Protein AF-A0A414ASY4-F1 (afdb_monomer)

Sequence (252 aa):
MNERIGEVSLNHFGTEMKIVKYVDSGNIDVQFLDDNCYIYHNATYSNFKSGCIKNPYDKSVFGVGYIGVGKYQTRINGVNTMYYNTWCDMLRRCYHEGVKEKFSAYFGICTVCNRWLNLQDFGEWFQANRYDCNERLHIDKDILYPGNKVYSPDTCLLVPQRINMLFLNKPNKRGLPNGIEVIKSGKYSVVYSGEKLGIYNTLNDAYCVYAEAKKNAIIRIANKYCKIIPNKLYRALLEYEVRINIDKNYVA

Organism: NCBI:txid208479

pLDDT: mean 96.0, std 4.51, range [56.0, 98.81]

Secondary struct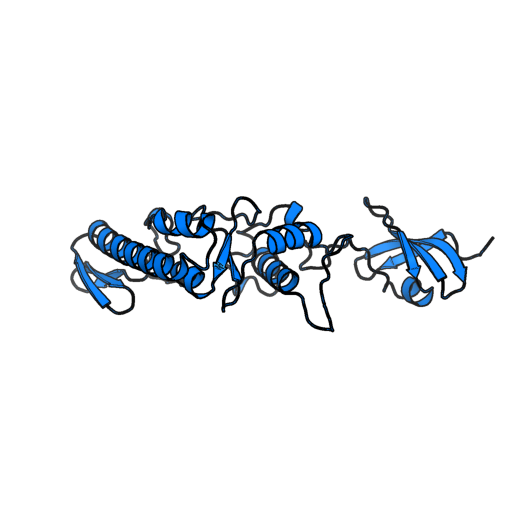ure (DSSP, 8-state):
--TTTT-EEE-TTS-EEEEEEEEETTEEEEEE-STT--EEEEE-HHHHHTT-PPPTTS-TBTTTBB--SSS--SEETTEE-HHHHHHHHHHHHHH-GGGTTTTTTTTTT-EE-GGGGBHHHHHHHHHHH----SS-EEEESSSSSTT--EE-TTT-EEEEHHHHHHT-----SSSS-TTEEE-TTS-EEEEETTEEEEEESSHHHHHHHHHHHHHHHHHHHHHHHTTTS-HHHHHHHHS----GGG-TT---

Mean predicted aligned error: 4.12 Å

Solvent-accessible surface area (backbone atoms only — not comparable to full-atom values): 14475 Å² total; per-residue (Å²): 129,70,89,59,53,66,46,72,44,50,25,83,86,68,51,45,33,29,29,75,39,69,82,51,65,68,34,25,28,36,30,33,77,54,99,79,54,50,72,47,71,66,36,38,49,66,39,48,74,71,12,66,60,79,61,46,74,46,42,79,46,66,75,61,25,19,49,46,90,69,89,60,56,60,55,57,96,89,38,71,28,70,54,43,53,53,51,50,57,53,49,43,38,25,55,27,72,96,44,33,81,85,28,55,92,25,33,84,65,27,48,67,40,76,66,60,31,26,43,36,58,38,36,50,52,46,65,74,61,60,73,81,63,103,55,62,72,38,86,42,28,37,74,80,38,76,79,52,45,50,42,41,86,88,36,40,47,72,34,45,50,76,64,53,57,75,70,62,78,79,89,64,92,80,40,44,50,93,44,51,44,78,45,98,86,70,31,24,37,28,40,58,99,90,42,78,77,49,74,26,81,43,69,66,62,31,43,54,56,51,31,51,55,51,43,53,51,43,38,57,49,38,65,74,36,56,92,57,53,55,67,72,60,42,50,41,45,66,68,50,77,72,55,70,93,68,37,90,29,46,58,134

Foldseek 3Di:
DPPQAQDWDAAPLRWIKGFNDPPDQQWTWIFTPDPVRDIDGRHGVVCRVHNVDDDQPRLPQLRQAGADDDDDDQDDPNHGDLLNVQLSVLCCLARHPVCCVVNVVHHVQAEEDNLSSYSVSSVVLCVVQDFDDPARWHKDQDLQPNPDRYHDSVRIHTDGPVLVVLVDFDADDQLFGPQWDQDPVRWIWGDDPRDTQDTGRDSVVNQVSNQVVSLVVLLVVLVVCVVGHDPVSSVSSNPDGDDGVSRPSHDD

Nearest PDB structures (foldseek):
  1t0h-assembly1_A  TM=5.781E-01  e=3.699E+00  Rattus norvegicus
  5hlm-assembly1_B  TM=4.354E-01  e=2.747E+00  Gallus gallus
  6csw-assembly3_C  TM=5.773E-01  e=6.707E+00  Homo sapiens
  1vyu-assembly1_A  TM=3.095E-01  e=3.094E+00  Rattus norvegicus
  7p1f-assembly1_B  TM=4.448E-01  e=8.019E+00  Aspergillus terreus NIH2624

Radius of gyration: 24.85 Å; Cα contacts (8 Å, |Δi|>4): 406; chains: 1; bounding box: 54×35×79 Å

Structure (mmCIF, N/CA/C/O backbone):
data_AF-A0A414ASY4-F1
#
_entry.id   AF-A0A414ASY4-F1
#
loop_
_atom_site.group_PDB
_atom_site.id
_atom_site.type_symbol
_atom_site.label_atom_id
_atom_site.label_alt_id
_atom_site.label_comp_id
_atom_site.label_asym_id
_atom_site.label_entity_id
_atom_site.label_seq_id
_atom_site.pdbx_PDB_ins_code
_atom_site.Cartn_x
_atom_site.Cartn_y
_atom_site.Cartn_z
_atom_site.occupancy
_atom_site.B_iso_or_equiv
_atom_site.auth_seq_id
_atom_site.auth_comp_id
_atom_site.auth_asym_id
_atom_site.auth_atom_id
_atom_site.pdbx_PDB_model_num
ATOM 1 N N . MET A 1 1 ? 30.142 -10.921 -39.915 1.00 56.00 1 MET A N 1
ATOM 2 C CA . MET A 1 1 ? 29.224 -11.053 -38.761 1.00 56.00 1 MET A CA 1
ATOM 3 C C . MET A 1 1 ? 29.937 -10.491 -37.551 1.00 56.00 1 MET A C 1
ATOM 5 O O . MET A 1 1 ? 31.113 -10.784 -37.400 1.00 56.00 1 MET A O 1
ATOM 9 N N . ASN A 1 2 ? 29.279 -9.653 -36.751 1.00 69.94 2 ASN A N 1
ATOM 10 C CA . ASN A 1 2 ? 29.876 -9.160 -35.511 1.00 69.94 2 ASN A CA 1
ATOM 11 C C . ASN A 1 2 ? 29.947 -10.335 -34.525 1.00 69.94 2 ASN A C 1
ATOM 13 O O . ASN A 1 2 ? 28.904 -10.907 -34.215 1.00 69.94 2 ASN A O 1
ATOM 17 N N . GLU A 1 3 ? 31.145 -10.711 -34.070 1.00 80.62 3 GLU A N 1
ATOM 18 C CA . GLU A 1 3 ? 31.401 -11.960 -33.320 1.00 80.62 3 GLU A CA 1
ATOM 19 C C . GLU A 1 3 ? 30.595 -12.097 -32.018 1.00 80.62 3 GLU A C 1
ATOM 21 O O . GLU A 1 3 ? 30.468 -13.188 -31.476 1.00 80.62 3 GLU A O 1
ATOM 26 N N . ARG A 1 4 ? 30.035 -10.994 -31.515 1.00 90.88 4 ARG A N 1
ATOM 27 C CA . ARG A 1 4 ? 29.340 -10.927 -30.223 1.00 90.88 4 ARG A CA 1
ATOM 28 C C . ARG A 1 4 ? 27.820 -11.044 -30.317 1.00 90.88 4 ARG A C 1
ATOM 30 O O . ARG A 1 4 ? 27.154 -11.141 -29.290 1.00 90.88 4 ARG A O 1
ATOM 37 N N . ILE A 1 5 ? 27.242 -11.011 -31.520 1.00 96.56 5 ILE A N 1
ATOM 38 C CA . ILE A 1 5 ? 25.797 -11.232 -31.678 1.00 96.56 5 ILE A CA 1
ATOM 39 C C . ILE A 1 5 ? 25.482 -12.674 -31.273 1.00 96.56 5 ILE A C 1
ATOM 41 O O . ILE A 1 5 ? 26.108 -13.612 -31.756 1.00 96.56 5 ILE A O 1
ATOM 45 N N . GLY A 1 6 ? 24.491 -12.846 -30.402 1.00 97.12 6 GLY A N 1
ATOM 46 C CA . GLY A 1 6 ? 24.099 -14.141 -29.859 1.00 97.12 6 GLY A CA 1
ATOM 47 C C . GLY A 1 6 ? 24.786 -14.527 -28.551 1.00 97.12 6 GLY A C 1
ATOM 48 O O . GLY A 1 6 ? 24.377 -15.527 -27.969 1.00 97.12 6 GLY A O 1
ATOM 49 N N . GLU A 1 7 ? 25.755 -13.745 -28.061 1.00 97.88 7 GLU A N 1
ATOM 50 C CA . GLU A 1 7 ? 26.331 -13.952 -26.728 1.00 97.88 7 GLU A CA 1
ATOM 51 C C . GLU A 1 7 ? 25.238 -13.851 -25.656 1.00 97.88 7 GLU A C 1
ATOM 53 O O . GLU A 1 7 ? 24.386 -12.957 -25.715 1.00 97.88 7 GLU A O 1
ATOM 58 N N . VAL A 1 8 ? 25.279 -14.768 -24.684 1.00 98.00 8 VAL A N 1
ATOM 59 C CA . VAL A 1 8 ? 24.331 -14.861 -23.567 1.00 98.00 8 VAL A CA 1
ATOM 60 C C . VAL A 1 8 ? 25.056 -14.616 -22.244 1.00 98.00 8 VAL A C 1
ATOM 62 O O . VAL A 1 8 ? 26.206 -15.017 -22.066 1.00 98.00 8 VAL A O 1
ATOM 65 N N . SER A 1 9 ? 24.384 -13.942 -21.316 1.00 97.56 9 SER A N 1
ATOM 66 C CA . SER A 1 9 ? 24.832 -13.726 -19.939 1.00 97.56 9 SER A CA 1
ATOM 67 C C . SER A 1 9 ? 23.620 -13.639 -19.006 1.00 97.56 9 SER A C 1
ATOM 69 O O . SER A 1 9 ? 22.489 -13.527 -19.471 1.00 97.56 9 SER A O 1
ATOM 71 N N . LEU A 1 10 ? 23.846 -13.661 -17.694 1.00 98.25 10 LEU A N 1
ATOM 72 C CA . LEU A 1 10 ? 22.816 -13.428 -16.678 1.00 98.25 10 LEU A CA 1
ATOM 73 C C . LEU A 1 10 ? 22.920 -11.998 -16.146 1.00 98.25 10 LEU A C 1
ATOM 75 O O . LEU A 1 10 ? 24.021 -11.469 -15.972 1.00 98.25 10 LEU A O 1
ATOM 79 N N . ASN A 1 11 ? 21.781 -11.374 -15.854 1.00 97.94 11 ASN A N 1
ATOM 80 C CA . ASN A 1 11 ? 21.767 -10.137 -15.081 1.00 97.94 11 ASN A CA 1
ATOM 81 C C . ASN A 1 11 ? 21.838 -10.403 -13.564 1.00 97.94 11 ASN A C 1
ATOM 83 O O . ASN A 1 11 ? 21.804 -11.545 -13.107 1.00 97.94 11 ASN A O 1
ATOM 87 N N . HIS A 1 12 ? 21.890 -9.342 -12.756 1.00 96.81 12 HIS A N 1
ATOM 88 C CA . HIS A 1 12 ? 21.926 -9.453 -11.289 1.00 96.81 12 HIS A CA 1
ATOM 89 C C . HIS A 1 12 ? 20.687 -10.106 -10.646 1.00 96.81 12 HIS A C 1
ATOM 91 O O . HIS A 1 12 ? 20.737 -10.453 -9.467 1.00 96.81 12 HIS A O 1
ATOM 97 N N . PHE A 1 13 ? 19.583 -10.250 -11.380 1.00 95.50 13 PHE A N 1
ATOM 98 C CA . PHE A 1 13 ? 18.362 -10.919 -10.924 1.00 95.50 13 PHE A CA 1
ATOM 99 C C . PHE A 1 13 ? 18.244 -12.359 -11.444 1.00 95.50 13 PHE A C 1
ATOM 101 O O . PHE A 1 13 ? 17.271 -13.035 -11.125 1.00 95.50 13 PHE A O 1
ATOM 108 N N . GLY A 1 14 ? 19.242 -12.845 -12.193 1.00 96.44 14 GLY A N 1
ATOM 109 C CA . GLY A 1 14 ? 19.263 -14.198 -12.746 1.00 96.44 14 GLY A CA 1
ATOM 110 C C . GLY A 1 14 ? 18.489 -14.360 -14.055 1.00 96.44 14 GLY A C 1
ATOM 111 O O . GLY A 1 14 ? 18.285 -15.490 -14.485 1.00 96.44 14 GLY A O 1
ATOM 112 N N . THR A 1 15 ? 18.074 -13.268 -14.698 1.00 97.56 15 THR A N 1
ATOM 113 C CA . THR A 1 15 ? 17.395 -13.310 -15.999 1.00 97.56 15 THR A CA 1
ATOM 114 C C . THR A 1 15 ? 18.431 -13.380 -17.121 1.00 97.56 15 THR A C 1
ATOM 116 O O . THR A 1 15 ? 19.357 -12.562 -17.173 1.00 97.56 15 THR A O 1
ATOM 119 N N . GLU A 1 16 ? 18.282 -14.354 -18.021 1.00 98.31 16 GLU A N 1
ATOM 120 C CA . GLU A 1 16 ? 19.140 -14.499 -19.198 1.00 98.31 16 GLU A CA 1
ATOM 121 C C . GLU A 1 16 ? 18.955 -13.330 -20.167 1.00 98.31 16 GLU A C 1
ATOM 123 O O . GLU A 1 16 ? 17.840 -12.888 -20.447 1.00 98.31 16 GLU A O 1
ATOM 128 N N . MET A 1 17 ? 20.070 -12.832 -20.692 1.00 98.38 17 MET A N 1
ATOM 129 C CA . MET A 1 17 ? 20.132 -11.734 -21.647 1.00 98.38 17 MET A CA 1
ATOM 130 C C . MET A 1 17 ? 20.980 -12.144 -22.847 1.00 98.38 17 MET A C 1
ATOM 132 O O . MET A 1 17 ? 22.070 -12.685 -22.674 1.00 98.38 17 MET A O 1
ATOM 136 N N . LYS A 1 18 ? 20.519 -11.827 -24.057 1.00 98.50 18 LYS A N 1
ATOM 137 C CA . LYS A 1 18 ? 21.174 -12.146 -25.329 1.00 98.50 18 LYS A CA 1
ATOM 138 C C . LYS A 1 18 ? 21.444 -10.888 -26.142 1.00 98.50 18 LYS A C 1
ATOM 140 O O . LYS A 1 18 ? 20.540 -10.081 -26.350 1.00 98.50 18 LYS A O 1
ATOM 145 N N . ILE A 1 19 ? 22.657 -10.738 -26.670 1.00 98.50 19 ILE A N 1
ATOM 146 C CA . ILE A 1 19 ? 22.968 -9.650 -27.609 1.00 98.50 19 ILE A CA 1
ATOM 147 C C . ILE A 1 19 ? 22.264 -9.926 -28.944 1.00 98.50 19 ILE A C 1
ATOM 149 O O . ILE A 1 19 ? 22.579 -10.902 -29.626 1.00 98.50 19 ILE A O 1
ATOM 153 N N . VAL A 1 20 ? 21.334 -9.054 -29.340 1.00 98.19 20 VAL A N 1
ATOM 154 C CA . VAL A 1 20 ? 20.579 -9.165 -30.607 1.00 98.19 20 VAL A CA 1
ATOM 155 C C . VAL A 1 20 ? 21.036 -8.159 -31.662 1.00 98.19 20 VAL A C 1
ATOM 157 O O . VAL A 1 20 ? 20.830 -8.376 -32.854 1.00 98.19 20 VAL A O 1
ATOM 160 N N . LYS A 1 21 ? 21.726 -7.093 -31.243 1.00 97.81 21 LYS A N 1
ATOM 161 C CA . LYS A 1 21 ? 22.367 -6.111 -32.125 1.00 97.81 21 LYS A CA 1
ATOM 162 C C . LYS A 1 21 ? 23.689 -5.666 -31.516 1.00 97.81 21 LYS A C 1
ATOM 164 O O . LYS A 1 21 ? 23.751 -5.381 -30.324 1.00 97.81 21 LYS A O 1
ATOM 169 N N . TYR A 1 22 ? 24.721 -5.555 -32.346 1.00 97.00 22 TYR A N 1
ATOM 170 C CA . TYR A 1 22 ? 26.021 -5.029 -31.940 1.00 97.00 22 TYR A CA 1
ATOM 171 C C . TYR A 1 22 ? 26.521 -4.037 -32.989 1.00 97.00 22 TYR A C 1
ATOM 173 O O . TYR A 1 22 ? 26.855 -4.443 -34.106 1.00 97.00 22 TYR A O 1
ATOM 181 N N . VAL A 1 23 ? 26.557 -2.752 -32.630 1.00 95.81 23 VAL A N 1
ATOM 182 C CA . VAL A 1 23 ? 27.191 -1.704 -33.445 1.00 95.81 23 VAL A CA 1
ATOM 183 C C . VAL A 1 23 ? 28.648 -1.569 -33.013 1.00 95.81 23 VAL A C 1
ATOM 185 O O . VAL A 1 23 ? 29.554 -1.836 -33.797 1.00 95.81 23 VAL A O 1
ATOM 188 N N . ASP A 1 24 ? 28.859 -1.262 -31.735 1.00 95.19 24 ASP A N 1
ATOM 189 C CA . ASP A 1 24 ? 30.161 -1.174 -31.077 1.00 95.19 24 ASP A CA 1
ATOM 190 C C . ASP A 1 24 ? 30.016 -1.510 -29.577 1.00 95.19 24 ASP A C 1
ATOM 192 O O . ASP A 1 24 ? 28.934 -1.855 -29.098 1.00 95.19 24 ASP A O 1
ATOM 196 N N . SER A 1 25 ? 31.099 -1.424 -28.799 1.00 95.69 25 SER A N 1
ATOM 197 C CA . SER A 1 25 ? 31.069 -1.753 -27.366 1.00 95.69 25 SER A CA 1
ATOM 198 C C . SER A 1 25 ? 30.235 -0.800 -26.500 1.00 95.69 25 SER A C 1
ATOM 200 O O . SER A 1 25 ? 29.938 -1.140 -25.354 1.00 95.69 25 SER A O 1
ATOM 202 N N . GLY A 1 26 ? 29.905 0.392 -26.994 1.00 97.19 26 GLY A N 1
ATOM 203 C CA . GLY A 1 26 ? 29.051 1.376 -26.332 1.00 97.19 26 GLY A CA 1
ATOM 204 C C . GLY A 1 26 ? 27.594 1.345 -26.801 1.00 97.19 26 GLY A C 1
ATOM 205 O O . GLY A 1 26 ? 26.762 1.999 -26.177 1.00 97.19 26 GLY A O 1
ATOM 206 N N . ASN A 1 27 ? 27.288 0.599 -27.867 1.00 97.38 27 ASN A N 1
ATOM 207 C CA . ASN A 1 27 ? 25.965 0.537 -28.474 1.00 97.38 27 ASN A CA 1
ATOM 208 C C . ASN A 1 27 ? 25.605 -0.896 -28.900 1.00 97.38 27 ASN A C 1
ATOM 210 O O . ASN A 1 27 ? 25.883 -1.341 -30.023 1.00 97.38 27 ASN A O 1
ATOM 214 N N . ILE A 1 28 ? 24.959 -1.607 -27.976 1.00 97.94 28 ILE A N 1
ATOM 215 C CA . ILE A 1 28 ? 24.363 -2.926 -28.201 1.00 97.94 28 ILE A CA 1
ATOM 216 C C . ILE A 1 28 ? 22.882 -2.924 -27.809 1.00 97.94 28 ILE A C 1
ATOM 218 O O . ILE A 1 28 ? 22.488 -2.222 -26.875 1.00 97.94 28 ILE A O 1
ATOM 222 N N . ASP A 1 29 ? 22.087 -3.768 -28.469 1.00 98.44 29 ASP A N 1
ATOM 223 C CA . ASP A 1 29 ? 20.736 -4.097 -28.005 1.00 98.44 29 ASP A CA 1
ATOM 224 C C . ASP A 1 29 ? 20.732 -5.511 -27.421 1.00 98.44 29 ASP A C 1
ATOM 226 O O . ASP A 1 29 ? 21.298 -6.448 -28.001 1.00 98.44 29 ASP A O 1
ATOM 230 N N . VAL A 1 30 ? 20.090 -5.657 -26.265 1.00 98.50 30 VAL A N 1
ATOM 231 C CA . VAL A 1 30 ? 20.074 -6.886 -25.467 1.00 98.50 30 VAL A CA 1
ATOM 232 C C . VAL A 1 30 ? 18.633 -7.309 -25.226 1.00 98.50 30 VAL A C 1
ATOM 234 O O . VAL A 1 30 ? 17.852 -6.543 -24.671 1.00 98.50 30 VAL A O 1
ATOM 237 N N . GLN A 1 31 ? 18.286 -8.527 -25.626 1.00 98.56 31 GLN A N 1
ATOM 238 C CA . GLN A 1 31 ? 16.983 -9.131 -25.369 1.00 98.56 31 GLN A CA 1
ATOM 239 C C . GLN A 1 31 ? 17.040 -9.979 -24.099 1.00 98.56 31 GLN A C 1
ATOM 241 O O . GLN A 1 31 ? 17.919 -10.829 -23.976 1.00 98.56 31 GLN A O 1
ATOM 246 N N . PHE A 1 32 ? 16.099 -9.787 -23.180 1.00 98.44 32 PHE A N 1
ATOM 247 C CA . PHE A 1 32 ? 15.885 -10.708 -22.067 1.00 98.44 32 PHE A CA 1
ATOM 248 C C . PHE A 1 32 ? 15.105 -11.931 -22.541 1.00 98.44 32 PHE A C 1
ATOM 250 O O . PHE A 1 32 ? 14.150 -11.797 -23.301 1.00 98.44 32 PHE A O 1
ATOM 257 N N . LEU A 1 33 ? 15.525 -13.120 -22.115 1.00 97.75 33 LEU A N 1
ATOM 258 C CA . LEU A 1 33 ? 14.955 -14.402 -22.539 1.00 97.75 33 LEU A CA 1
ATOM 259 C C . LEU A 1 33 ? 13.899 -14.913 -21.544 1.00 97.75 33 LEU A C 1
ATOM 261 O O . LEU A 1 33 ? 13.854 -16.095 -21.222 1.00 97.75 33 LEU A O 1
ATOM 265 N N . ASP A 1 34 ? 13.074 -14.001 -21.030 1.00 96.50 34 ASP A N 1
ATOM 266 C CA . ASP A 1 34 ? 11.889 -14.309 -20.231 1.00 96.50 34 ASP A CA 1
ATOM 267 C C . ASP A 1 34 ? 10.613 -14.227 -21.089 1.00 96.50 34 ASP A C 1
ATOM 269 O O . ASP A 1 34 ? 10.653 -13.871 -22.271 1.00 96.50 34 ASP A O 1
ATOM 273 N N . ASP A 1 35 ? 9.457 -14.503 -20.484 1.00 96.50 35 ASP A N 1
ATOM 274 C CA . ASP A 1 35 ? 8.155 -14.441 -21.165 1.00 96.50 35 ASP A CA 1
ATOM 275 C C . ASP A 1 35 ? 7.837 -13.051 -21.753 1.00 96.50 35 ASP A C 1
ATOM 277 O O . ASP A 1 35 ? 7.010 -12.931 -22.657 1.00 96.50 35 ASP A O 1
ATOM 281 N N . ASN A 1 36 ? 8.485 -11.989 -21.257 1.00 96.38 36 ASN A N 1
ATOM 282 C CA . ASN A 1 36 ? 8.270 -10.623 -21.732 1.00 96.38 36 ASN A CA 1
ATOM 283 C C . ASN A 1 36 ? 9.135 -10.281 -22.949 1.00 96.38 36 ASN A C 1
ATOM 285 O O . ASN A 1 36 ? 8.816 -9.331 -23.665 1.00 96.38 36 ASN A O 1
ATOM 289 N N . CYS A 1 37 ? 10.227 -11.020 -23.182 1.00 97.31 37 CYS A N 1
ATOM 290 C CA . CYS A 1 37 ? 11.122 -10.843 -24.326 1.00 97.31 37 CYS A CA 1
ATOM 291 C C . CYS A 1 37 ? 11.621 -9.392 -24.502 1.00 97.31 37 CYS A C 1
ATOM 293 O O . CYS A 1 37 ? 11.845 -8.937 -25.629 1.00 97.31 37 CYS A O 1
ATOM 295 N N . TYR A 1 38 ? 11.765 -8.644 -23.400 1.00 98.12 38 TYR A N 1
ATOM 296 C CA . TYR A 1 38 ? 12.058 -7.209 -23.431 1.00 98.12 38 TYR A CA 1
ATOM 297 C C . TYR A 1 38 ? 13.418 -6.925 -24.078 1.00 98.12 38 TYR A C 1
ATOM 299 O O . TYR A 1 38 ? 14.410 -7.576 -23.754 1.00 98.12 38 TYR A O 1
ATOM 307 N N . ILE A 1 39 ? 13.485 -5.913 -24.949 1.00 98.38 39 ILE A N 1
ATOM 308 C CA . ILE A 1 39 ? 14.734 -5.469 -25.577 1.00 98.38 39 ILE A CA 1
ATOM 309 C C . ILE A 1 39 ? 15.196 -4.166 -24.926 1.00 98.38 39 ILE A C 1
ATOM 311 O O . ILE A 1 39 ? 14.536 -3.131 -25.003 1.00 98.38 39 ILE A O 1
ATOM 315 N N . TYR A 1 40 ? 16.366 -4.216 -24.297 1.00 98.06 40 TYR A N 1
ATOM 316 C CA . TYR A 1 40 ? 17.075 -3.045 -23.812 1.00 98.06 40 TYR A CA 1
ATOM 317 C C . TYR A 1 40 ? 17.943 -2.478 -24.935 1.00 98.06 40 TYR A C 1
ATOM 319 O O . TYR A 1 40 ? 18.831 -3.165 -25.441 1.00 98.06 40 TYR A O 1
ATOM 327 N N . HIS A 1 41 ? 17.718 -1.215 -25.291 1.00 97.94 41 HIS A N 1
ATOM 328 C CA . HIS A 1 41 ? 18.438 -0.548 -26.374 1.00 97.94 41 HIS A CA 1
ATOM 329 C C . HIS A 1 41 ? 19.616 0.292 -25.883 1.00 97.94 41 HIS A C 1
ATOM 331 O O . HIS A 1 41 ? 19.558 0.884 -24.802 1.00 97.94 41 HIS A O 1
ATOM 337 N N . ASN A 1 42 ? 20.643 0.419 -26.726 1.00 97.38 42 ASN A N 1
ATOM 338 C CA . ASN A 1 42 ? 21.806 1.289 -26.503 1.00 97.38 42 ASN A CA 1
ATOM 339 C C . ASN A 1 42 ? 22.535 1.016 -25.168 1.00 97.38 42 ASN A C 1
ATOM 341 O O . ASN A 1 42 ? 22.915 1.941 -24.445 1.00 97.38 42 ASN A O 1
ATOM 345 N N . ALA A 1 43 ? 22.700 -0.255 -24.802 1.00 97.50 43 ALA A N 1
ATOM 346 C CA . ALA A 1 43 ? 23.524 -0.644 -23.662 1.00 97.50 43 ALA A CA 1
ATOM 347 C C . ALA A 1 43 ? 25.017 -0.650 -24.023 1.00 97.50 43 ALA A C 1
ATOM 349 O O . ALA A 1 43 ? 25.399 -0.688 -25.192 1.00 97.50 43 ALA A O 1
ATOM 350 N N . THR A 1 44 ? 25.868 -0.685 -22.997 1.00 98.00 44 THR A N 1
ATOM 351 C CA . THR A 1 44 ? 27.300 -0.948 -23.158 1.00 98.00 44 THR A CA 1
ATOM 352 C C . THR A 1 44 ? 27.596 -2.433 -22.964 1.00 98.00 44 THR A C 1
ATOM 354 O O . THR A 1 44 ? 27.001 -3.110 -22.121 1.00 98.00 44 THR A O 1
ATOM 357 N N . TYR A 1 45 ? 28.586 -2.940 -23.694 1.00 97.69 45 TYR A N 1
ATOM 358 C CA . TYR A 1 45 ? 29.066 -4.312 -23.556 1.00 97.69 45 TYR A CA 1
ATOM 359 C C . TYR A 1 45 ? 29.618 -4.599 -22.152 1.00 97.69 45 TYR A C 1
ATOM 361 O O . TYR A 1 45 ? 29.429 -5.693 -21.627 1.00 97.69 45 TYR A O 1
ATOM 369 N N . SER A 1 46 ? 30.253 -3.618 -21.502 1.00 97.88 46 SER A N 1
ATOM 370 C CA . SER A 1 46 ? 30.726 -3.769 -20.119 1.00 97.88 46 SER A CA 1
ATOM 371 C C . SER A 1 46 ? 29.580 -4.043 -19.140 1.00 97.88 46 SER A C 1
ATOM 373 O O . SER A 1 46 ? 29.695 -4.958 -18.328 1.00 97.88 46 SER A O 1
ATOM 375 N N . ASN A 1 47 ? 28.457 -3.323 -19.263 1.00 98.12 47 ASN A N 1
ATOM 376 C CA . ASN A 1 47 ? 27.271 -3.538 -18.429 1.00 98.12 47 ASN A CA 1
ATOM 377 C C . ASN A 1 47 ? 26.600 -4.888 -18.712 1.00 98.12 47 ASN A C 1
ATOM 379 O O . ASN A 1 47 ? 26.060 -5.500 -17.792 1.00 98.12 47 ASN A O 1
ATOM 383 N N . PHE A 1 48 ? 26.636 -5.359 -19.963 1.00 98.25 48 PHE A N 1
ATOM 384 C CA . PHE A 1 48 ? 26.184 -6.706 -20.317 1.00 98.25 48 PHE A CA 1
ATOM 385 C C . PHE A 1 48 ? 27.042 -7.778 -19.634 1.00 98.25 48 PHE A C 1
ATOM 387 O O . PHE A 1 48 ? 26.511 -8.670 -18.976 1.00 98.25 48 PHE A O 1
ATOM 394 N N . LYS A 1 49 ? 28.374 -7.663 -19.714 1.00 97.69 49 LYS A N 1
ATOM 395 C CA . LYS A 1 49 ? 29.285 -8.629 -19.081 1.00 97.69 49 LYS A CA 1
ATOM 396 C C . LYS A 1 49 ? 29.184 -8.640 -17.562 1.00 97.69 49 LYS A C 1
ATOM 398 O O . LYS A 1 49 ? 29.321 -9.704 -16.972 1.00 97.69 49 LYS A O 1
ATOM 403 N N . SER A 1 50 ? 28.946 -7.489 -16.938 1.00 97.56 50 SER A N 1
ATOM 404 C CA . SER A 1 50 ? 28.790 -7.405 -15.486 1.00 97.56 50 SER A CA 1
ATOM 405 C C . SER A 1 50 ? 27.390 -7.780 -14.991 1.00 97.56 50 SER A C 1
ATOM 407 O O . SER A 1 50 ? 27.197 -7.821 -13.787 1.00 97.56 50 SER A O 1
ATOM 409 N N . GLY A 1 51 ? 26.409 -8.005 -15.875 1.00 97.69 51 GLY A N 1
ATOM 410 C CA . GLY A 1 51 ? 25.023 -8.287 -15.480 1.00 97.69 51 GLY A CA 1
ATOM 411 C C . GLY A 1 51 ? 24.234 -7.064 -14.983 1.00 97.69 51 GLY A C 1
ATOM 412 O O . GLY A 1 51 ? 23.165 -7.210 -14.390 1.00 97.69 51 GLY A O 1
ATOM 413 N N . CYS A 1 52 ? 24.732 -5.847 -15.228 1.00 97.56 52 CYS A N 1
ATOM 414 C CA . CYS A 1 52 ? 24.141 -4.597 -14.736 1.00 97.56 52 CYS A CA 1
ATOM 415 C C . CYS A 1 52 ? 22.908 -4.129 -15.529 1.00 97.56 52 CYS A C 1
ATOM 417 O O . CYS A 1 52 ? 22.206 -3.218 -15.076 1.00 97.56 52 CYS A O 1
ATOM 419 N N . ILE A 1 53 ? 22.652 -4.696 -16.713 1.00 97.81 53 ILE A N 1
ATOM 420 C CA . ILE A 1 53 ? 21.490 -4.339 -17.539 1.00 97.81 53 ILE A CA 1
ATOM 421 C C . ILE A 1 53 ? 20.224 -4.867 -16.857 1.00 97.81 53 ILE A C 1
ATOM 423 O O . ILE A 1 53 ? 20.094 -6.056 -16.574 1.00 97.81 53 ILE A O 1
ATOM 427 N N . LYS A 1 54 ? 19.284 -3.965 -16.571 1.00 95.69 54 LYS A N 1
ATOM 428 C CA . LYS A 1 54 ? 18.069 -4.284 -15.813 1.00 95.69 54 LYS A CA 1
ATOM 429 C C . LYS A 1 54 ? 16.923 -4.641 -16.749 1.00 95.69 54 LYS A C 1
ATOM 431 O O . LYS A 1 54 ? 16.640 -3.876 -17.672 1.00 95.69 54 LYS A O 1
ATOM 436 N N . ASN A 1 55 ? 16.228 -5.734 -16.451 1.00 97.88 55 ASN A N 1
ATOM 437 C CA . ASN A 1 55 ? 14.936 -6.021 -17.056 1.00 97.88 55 ASN A CA 1
ATOM 438 C C . ASN A 1 55 ? 13.848 -5.294 -16.241 1.00 97.88 55 ASN A C 1
ATOM 440 O O . ASN A 1 55 ? 13.775 -5.484 -15.024 1.00 97.88 55 ASN A O 1
ATOM 444 N N . PRO A 1 56 ? 12.996 -4.452 -16.854 1.00 97.62 56 PRO A N 1
ATOM 445 C CA . PRO A 1 56 ? 11.896 -3.793 -16.147 1.00 97.62 56 PRO A CA 1
ATOM 446 C C . PRO A 1 56 ? 10.895 -4.770 -15.507 1.00 97.62 56 PRO A C 1
ATOM 448 O O . PRO A 1 56 ? 10.163 -4.364 -14.598 1.00 97.62 56 PRO A O 1
ATOM 451 N N . TYR A 1 57 ? 10.869 -6.030 -15.950 1.00 98.00 57 TYR A N 1
ATOM 452 C CA . TYR A 1 57 ? 9.978 -7.078 -15.448 1.00 98.00 57 TYR A CA 1
ATOM 453 C C . TYR A 1 57 ? 10.595 -7.962 -14.356 1.00 98.00 57 TYR A C 1
ATOM 455 O O . TYR A 1 57 ? 9.885 -8.776 -13.763 1.00 98.00 57 TYR A O 1
ATOM 463 N N . ASP A 1 58 ? 11.873 -7.766 -14.009 1.00 97.88 58 ASP A N 1
ATOM 464 C CA . ASP A 1 58 ? 12.458 -8.450 -12.856 1.00 97.88 58 ASP A CA 1
ATOM 465 C C . ASP A 1 58 ? 11.744 -8.024 -11.569 1.00 97.88 58 ASP A C 1
ATOM 467 O O . ASP A 1 58 ? 11.535 -6.828 -11.311 1.00 97.88 58 ASP A O 1
ATOM 471 N N . LYS A 1 59 ? 11.444 -9.009 -10.711 1.00 97.19 59 LYS A N 1
ATOM 472 C CA . LYS A 1 59 ? 10.825 -8.835 -9.384 1.00 97.19 59 LYS A CA 1
ATOM 473 C C . LYS A 1 59 ? 11.805 -8.239 -8.365 1.00 97.19 59 LYS A C 1
ATOM 475 O O . LYS A 1 59 ? 12.108 -8.810 -7.318 1.00 97.19 59 LYS A O 1
ATOM 480 N N . SER A 1 60 ? 12.311 -7.063 -8.700 1.00 96.38 60 SER A N 1
ATOM 481 C CA . SER A 1 60 ? 13.379 -6.343 -8.015 1.00 96.38 60 SER A CA 1
ATOM 482 C C . SER A 1 60 ? 12.971 -5.739 -6.670 1.00 96.38 60 SER A C 1
ATOM 484 O O . SER A 1 60 ? 13.836 -5.320 -5.901 1.00 96.38 60 SER A O 1
ATOM 486 N N . VAL A 1 61 ? 11.673 -5.699 -6.352 1.00 97.81 61 VAL A N 1
ATOM 487 C CA . VAL A 1 61 ? 11.148 -5.110 -5.115 1.00 97.81 61 VAL A CA 1
ATOM 488 C C . VAL A 1 61 ? 10.496 -6.188 -4.255 1.00 97.81 61 VAL A C 1
ATOM 490 O O . VAL A 1 61 ? 9.390 -6.657 -4.525 1.00 97.81 61 VAL A O 1
ATOM 493 N N . PHE A 1 62 ? 11.212 -6.583 -3.198 1.00 97.00 62 PHE A N 1
ATOM 494 C CA . PHE A 1 62 ? 10.801 -7.603 -2.222 1.00 97.00 62 PHE A CA 1
ATOM 495 C C . PHE A 1 62 ? 10.401 -8.952 -2.847 1.00 97.00 62 PHE A C 1
ATOM 497 O O . PHE A 1 62 ? 9.524 -9.633 -2.326 1.00 97.00 62 PHE A O 1
ATOM 504 N N . GLY A 1 63 ? 11.015 -9.320 -3.978 1.00 96.00 63 GLY A N 1
ATOM 505 C CA . GLY A 1 63 ? 10.805 -10.608 -4.649 1.00 96.00 63 GLY A CA 1
ATOM 506 C C . GLY A 1 63 ? 9.459 -10.759 -5.363 1.00 96.00 63 GLY A C 1
ATOM 507 O O . GLY A 1 63 ? 9.191 -11.817 -5.929 1.00 96.00 63 GLY A O 1
ATOM 508 N N . VAL A 1 64 ? 8.614 -9.722 -5.371 1.00 97.69 64 VAL A N 1
ATOM 509 C CA . VAL A 1 64 ? 7.283 -9.762 -6.003 1.00 97.69 64 VAL A CA 1
ATOM 510 C C . VAL A 1 64 ? 7.009 -8.579 -6.923 1.00 97.69 64 VAL A C 1
ATOM 512 O O . VAL A 1 64 ? 6.351 -8.751 -7.944 1.00 97.69 64 VAL A O 1
ATOM 515 N N . GLY A 1 65 ? 7.495 -7.388 -6.566 1.00 98.44 65 GLY A N 1
ATOM 516 C CA . GLY A 1 65 ? 7.216 -6.154 -7.284 1.00 98.44 65 GLY A CA 1
ATOM 517 C C . GLY A 1 65 ? 8.231 -5.899 -8.388 1.00 98.44 65 GLY A C 1
ATOM 518 O O . GLY A 1 65 ? 9.430 -6.093 -8.186 1.00 98.44 65 GLY A O 1
ATOM 519 N N . TYR A 1 66 ? 7.753 -5.412 -9.526 1.00 98.44 66 TYR A N 1
ATOM 520 C CA . TYR A 1 66 ? 8.562 -5.030 -10.680 1.00 98.44 66 TYR A CA 1
ATOM 521 C C . TYR A 1 66 ? 8.184 -3.625 -11.164 1.00 98.44 66 TYR A C 1
ATOM 523 O O . TYR A 1 66 ? 7.103 -3.107 -10.872 1.00 98.44 66 TYR A O 1
ATOM 531 N N . ILE A 1 67 ? 9.111 -2.962 -11.857 1.00 98.25 67 ILE A N 1
ATOM 532 C CA . ILE A 1 67 ? 8.953 -1.550 -12.234 1.00 98.25 67 ILE A CA 1
ATOM 533 C C . ILE A 1 67 ? 8.052 -1.398 -13.458 1.00 98.25 67 ILE A C 1
ATOM 535 O O . ILE A 1 67 ? 7.282 -0.440 -13.519 1.00 98.25 67 ILE A O 1
ATOM 539 N N . GLY A 1 68 ? 8.149 -2.330 -14.408 1.00 97.81 68 GLY A N 1
ATOM 540 C CA . GLY A 1 68 ? 7.451 -2.278 -15.687 1.00 97.81 68 GLY A CA 1
ATOM 541 C C . GLY A 1 68 ? 7.967 -1.172 -16.613 1.00 97.81 68 GLY A C 1
ATOM 542 O O . GLY A 1 68 ? 8.822 -0.361 -16.252 1.00 97.81 68 GLY A O 1
ATOM 543 N N . VAL A 1 69 ? 7.436 -1.145 -17.834 1.00 97.25 69 VAL A N 1
ATOM 544 C CA . VAL A 1 69 ? 7.744 -0.121 -18.841 1.00 97.25 69 VAL A CA 1
ATOM 545 C C . VAL A 1 69 ? 6.662 0.952 -18.802 1.00 97.25 69 VAL A C 1
ATOM 547 O O . VAL A 1 69 ? 5.491 0.662 -19.037 1.00 97.25 69 VAL A O 1
ATOM 550 N N . GLY A 1 70 ? 7.034 2.199 -18.509 1.00 97.00 70 GLY A N 1
ATOM 551 C CA . GLY A 1 70 ? 6.089 3.313 -18.521 1.00 97.00 70 GLY A CA 1
ATOM 552 C C . GLY A 1 70 ? 6.638 4.607 -17.921 1.00 97.00 70 GLY A C 1
ATOM 553 O O . GLY A 1 70 ? 7.834 4.753 -17.673 1.00 97.00 70 GLY A O 1
ATOM 554 N N . LYS A 1 71 ? 5.741 5.578 -17.717 1.00 97.69 71 LYS A N 1
ATOM 555 C CA . LYS A 1 71 ? 6.080 6.956 -17.315 1.00 97.69 71 LYS A CA 1
ATOM 556 C C . LYS A 1 71 ? 6.341 7.142 -15.816 1.00 97.69 71 LYS A C 1
ATOM 558 O O . LYS A 1 71 ? 6.814 8.206 -15.412 1.00 97.69 71 LYS A O 1
ATOM 563 N N . TYR A 1 72 ? 5.993 6.165 -14.979 1.00 98.19 72 TYR A N 1
ATOM 564 C CA . TYR A 1 72 ? 6.116 6.276 -13.528 1.00 98.19 72 TYR A CA 1
ATOM 565 C C . TYR A 1 72 ? 7.528 5.890 -13.089 1.00 98.19 72 TYR A C 1
ATOM 567 O O . TYR A 1 72 ? 7.920 4.725 -13.111 1.00 98.19 72 TYR A O 1
ATOM 575 N N . GLN A 1 73 ? 8.295 6.903 -12.691 1.00 97.44 73 GLN A N 1
ATOM 576 C CA . GLN A 1 73 ? 9.693 6.794 -12.293 1.00 97.44 73 GLN A CA 1
ATOM 577 C C . GLN A 1 73 ? 9.831 6.512 -10.794 1.00 97.44 73 GLN A C 1
ATOM 579 O O . GLN A 1 73 ? 9.098 7.044 -9.958 1.00 97.44 73 GLN A O 1
ATOM 584 N N . THR A 1 74 ? 10.837 5.724 -10.420 1.00 97.88 74 THR A N 1
ATOM 585 C CA . THR A 1 74 ? 11.146 5.470 -9.005 1.00 97.88 74 THR A CA 1
ATOM 586 C C . THR A 1 74 ? 11.730 6.704 -8.319 1.00 97.88 74 THR A C 1
ATOM 588 O O . THR A 1 74 ? 11.466 6.925 -7.137 1.00 97.88 74 THR A O 1
ATOM 591 N N . ARG A 1 75 ? 12.484 7.536 -9.055 1.00 97.44 75 ARG A N 1
ATOM 592 C CA . ARG A 1 75 ? 13.138 8.757 -8.562 1.00 97.44 75 ARG A CA 1
ATOM 593 C C . ARG A 1 75 ? 12.962 9.924 -9.531 1.00 97.44 75 ARG A C 1
ATOM 595 O O . ARG A 1 75 ? 13.009 9.729 -10.736 1.00 97.44 75 ARG A O 1
ATOM 602 N N . ILE A 1 76 ? 12.827 11.133 -8.991 1.00 96.62 76 ILE A N 1
ATOM 603 C CA . ILE A 1 76 ? 12.876 12.412 -9.715 1.00 96.62 76 ILE A CA 1
ATOM 604 C C . ILE A 1 76 ? 13.872 13.304 -8.969 1.00 96.62 76 ILE A C 1
ATOM 606 O O . ILE A 1 76 ? 13.795 13.414 -7.746 1.00 96.62 76 ILE A O 1
ATOM 610 N N . ASN A 1 77 ? 14.835 13.903 -9.678 1.00 95.75 77 ASN A N 1
ATOM 611 C CA . ASN A 1 77 ? 15.900 14.737 -9.093 1.00 95.75 77 ASN A CA 1
ATOM 612 C C . ASN A 1 77 ? 16.647 14.054 -7.930 1.00 95.75 77 ASN A C 1
ATOM 614 O O . ASN A 1 77 ? 16.931 14.661 -6.902 1.00 95.75 77 ASN A O 1
ATOM 618 N N . GLY A 1 78 ? 16.913 12.749 -8.059 1.00 94.94 78 GLY A N 1
ATOM 619 C CA . GLY A 1 78 ? 17.589 11.962 -7.023 1.00 94.94 78 GLY A CA 1
ATOM 620 C C . GLY A 1 78 ? 16.723 11.608 -5.806 1.00 94.94 78 GLY A C 1
ATOM 621 O O . GLY A 1 78 ? 17.191 10.893 -4.922 1.00 94.94 78 GLY A O 1
ATOM 622 N N . VAL A 1 79 ? 15.455 12.010 -5.753 1.00 96.75 79 VAL A N 1
ATOM 623 C CA . VAL A 1 79 ? 14.548 11.707 -4.635 1.00 96.75 79 VAL A CA 1
ATOM 624 C C . VAL A 1 79 ? 13.508 10.684 -5.070 1.00 96.75 79 VAL A C 1
ATOM 626 O O . VAL A 1 79 ? 12.976 10.774 -6.173 1.00 96.75 79 VAL A O 1
ATOM 629 N N . ASN A 1 80 ? 13.210 9.702 -4.215 1.00 97.69 80 ASN A N 1
ATOM 630 C CA . ASN A 1 80 ? 12.153 8.733 -4.499 1.00 97.69 80 ASN A CA 1
ATOM 631 C C . ASN A 1 80 ? 10.798 9.429 -4.663 1.00 97.69 80 ASN A C 1
ATOM 633 O O . ASN A 1 80 ? 10.428 10.287 -3.859 1.00 97.69 80 ASN A O 1
ATOM 637 N N . THR A 1 81 ? 10.029 9.015 -5.664 1.00 97.50 81 THR A N 1
ATOM 638 C CA . THR A 1 81 ? 8.684 9.550 -5.882 1.00 97.50 81 THR A CA 1
ATOM 639 C C . THR A 1 81 ? 7.719 9.078 -4.794 1.00 97.50 81 THR A C 1
ATOM 641 O O . THR A 1 81 ? 7.886 8.018 -4.184 1.00 97.50 81 THR A O 1
ATOM 644 N N . MET A 1 82 ? 6.680 9.874 -4.521 1.00 95.94 82 MET A N 1
ATOM 645 C CA . MET A 1 82 ? 5.719 9.571 -3.454 1.00 95.94 82 MET A CA 1
ATOM 646 C C . MET A 1 82 ? 4.961 8.259 -3.709 1.00 95.94 82 MET A C 1
ATOM 648 O O . MET A 1 82 ? 4.781 7.464 -2.782 1.00 95.94 82 MET A O 1
ATOM 652 N N . TYR A 1 83 ? 4.563 8.006 -4.962 1.00 97.56 83 TYR A N 1
ATOM 653 C CA . TYR A 1 83 ? 3.906 6.757 -5.349 1.00 97.56 83 TYR A CA 1
ATOM 654 C C . TYR A 1 83 ? 4.850 5.563 -5.187 1.00 97.56 83 TYR A C 1
ATOM 656 O O . TYR A 1 83 ? 4.439 4.561 -4.613 1.00 97.56 83 TYR A O 1
ATOM 664 N N . TYR A 1 84 ? 6.124 5.687 -5.574 1.00 98.44 84 TYR A N 1
ATOM 665 C CA . TYR A 1 84 ? 7.103 4.618 -5.379 1.00 98.44 84 TYR A CA 1
ATOM 666 C C . TYR A 1 84 ? 7.332 4.306 -3.896 1.00 98.44 84 TYR A C 1
ATOM 668 O O . TYR A 1 84 ? 7.304 3.143 -3.504 1.00 98.44 84 TYR A O 1
ATOM 676 N N . ASN A 1 85 ? 7.485 5.323 -3.041 1.00 97.75 85 ASN A N 1
ATOM 677 C CA . ASN A 1 85 ? 7.627 5.107 -1.597 1.00 97.75 85 ASN A CA 1
ATOM 678 C C . ASN A 1 85 ? 6.390 4.421 -0.996 1.00 97.75 85 ASN A C 1
ATOM 680 O O . ASN A 1 85 ? 6.524 3.498 -0.196 1.00 97.75 85 ASN A O 1
ATOM 684 N N . THR A 1 86 ? 5.188 4.842 -1.398 1.00 98.06 86 THR A N 1
ATOM 685 C CA . THR A 1 86 ? 3.933 4.250 -0.907 1.00 98.06 86 THR A CA 1
ATOM 686 C C . THR A 1 86 ? 3.780 2.800 -1.362 1.00 98.06 86 THR A C 1
ATOM 688 O O . THR A 1 86 ? 3.428 1.934 -0.561 1.00 98.06 86 THR A O 1
ATOM 691 N N . TRP A 1 87 ? 4.094 2.530 -2.628 1.00 98.69 87 TRP A N 1
ATOM 692 C CA . TRP A 1 87 ? 4.086 1.199 -3.221 1.00 98.69 87 TRP A CA 1
ATOM 693 C C . TRP A 1 87 ? 5.074 0.258 -2.526 1.00 98.69 87 TRP A C 1
ATOM 695 O O . TRP A 1 87 ? 4.691 -0.816 -2.060 1.00 98.69 87 TRP A O 1
ATOM 705 N N . CYS A 1 88 ? 6.321 0.702 -2.349 1.00 98.31 88 CYS A N 1
ATOM 706 C CA . CYS A 1 88 ? 7.341 -0.036 -1.613 1.00 98.31 88 CYS A CA 1
ATOM 707 C C . CYS A 1 88 ? 6.907 -0.311 -0.168 1.00 98.31 88 CYS A C 1
ATOM 709 O O . CYS A 1 88 ? 7.033 -1.437 0.300 1.00 98.31 88 CYS A O 1
ATOM 711 N N . ASP A 1 89 ? 6.352 0.669 0.549 1.00 97.56 89 ASP A N 1
ATOM 712 C CA . ASP A 1 89 ? 5.860 0.468 1.918 1.00 97.56 89 ASP A CA 1
ATOM 713 C C . ASP A 1 89 ? 4.690 -0.530 1.996 1.00 97.56 89 ASP A C 1
ATOM 715 O O . ASP A 1 89 ? 4.565 -1.265 2.979 1.00 97.56 89 ASP A O 1
ATOM 719 N N . MET A 1 90 ? 3.825 -0.578 0.981 1.00 98.25 90 MET A N 1
ATOM 720 C CA . MET A 1 90 ? 2.764 -1.582 0.870 1.00 98.25 90 MET A CA 1
ATOM 721 C C . MET A 1 90 ? 3.346 -2.987 0.663 1.00 98.25 90 MET A C 1
ATOM 723 O O . MET A 1 90 ? 3.050 -3.882 1.457 1.00 98.25 90 MET A O 1
ATOM 727 N N . LEU A 1 91 ? 4.212 -3.170 -0.338 1.00 98.56 91 LEU A N 1
ATOM 728 C CA . LEU A 1 91 ? 4.829 -4.467 -0.633 1.00 98.56 91 LEU A CA 1
ATOM 729 C C . LEU A 1 91 ? 5.709 -4.962 0.520 1.00 98.56 91 LEU A C 1
ATOM 731 O O . LEU A 1 91 ? 5.626 -6.124 0.909 1.00 98.56 91 LEU A O 1
ATOM 735 N N . ARG A 1 92 ? 6.489 -4.069 1.137 1.00 98.12 92 ARG A N 1
ATOM 736 C CA . ARG A 1 92 ? 7.366 -4.381 2.272 1.00 98.12 92 ARG A CA 1
ATOM 737 C C . ARG A 1 92 ? 6.605 -4.995 3.442 1.00 98.12 92 ARG A C 1
ATOM 739 O O . ARG A 1 92 ? 7.093 -5.935 4.056 1.00 98.12 92 ARG A O 1
ATOM 746 N N . ARG A 1 93 ? 5.418 -4.467 3.758 1.00 97.12 93 ARG A N 1
ATOM 747 C CA . ARG A 1 93 ? 4.574 -4.991 4.844 1.00 97.12 93 ARG A CA 1
ATOM 748 C C . ARG A 1 93 ? 4.042 -6.391 4.545 1.00 97.12 93 ARG A C 1
ATOM 750 O O . ARG A 1 93 ? 3.901 -7.175 5.475 1.00 97.12 93 ARG A O 1
ATOM 757 N N . CYS A 1 94 ? 3.739 -6.684 3.283 1.00 97.62 94 CYS A N 1
ATOM 758 C CA . CYS A 1 94 ? 3.104 -7.941 2.887 1.00 97.62 94 CYS A CA 1
ATOM 759 C C . CYS A 1 94 ? 4.121 -9.066 2.626 1.00 97.62 94 CYS A C 1
ATOM 761 O O . CYS A 1 94 ? 3.839 -10.216 2.956 1.00 97.62 94 CYS A O 1
ATOM 763 N N . TYR A 1 95 ? 5.296 -8.737 2.071 1.00 97.69 95 TYR A N 1
ATOM 764 C CA . TYR A 1 95 ? 6.181 -9.726 1.437 1.00 97.69 95 TYR A CA 1
ATOM 765 C C . TYR A 1 95 ? 7.640 -9.716 1.908 1.00 97.69 95 TYR A C 1
ATOM 767 O O . TYR A 1 95 ? 8.352 -10.685 1.670 1.00 97.69 95 TYR A O 1
ATOM 775 N N . HIS A 1 96 ? 8.132 -8.657 2.561 1.00 97.06 96 HIS A N 1
ATOM 776 C CA . HIS A 1 96 ? 9.559 -8.586 2.891 1.00 97.06 96 HIS A CA 1
ATOM 777 C C . HIS A 1 96 ? 9.900 -9.379 4.160 1.00 97.06 96 HIS A C 1
ATOM 779 O O . HIS A 1 96 ? 9.563 -8.969 5.273 1.00 97.06 96 HIS A O 1
ATOM 785 N N . GLU A 1 97 ? 10.631 -10.483 3.997 1.00 96.00 97 GLU A N 1
ATOM 786 C CA . GLU A 1 97 ? 10.987 -11.392 5.095 1.00 96.00 97 GLU A CA 1
ATOM 787 C C . GLU A 1 97 ? 11.767 -10.706 6.219 1.00 96.00 97 GLU A C 1
ATOM 789 O O . GLU A 1 97 ? 11.495 -10.943 7.397 1.00 96.00 97 GLU A O 1
ATOM 794 N N . GLY A 1 98 ? 12.676 -9.787 5.875 1.00 96.19 98 GLY A N 1
ATOM 795 C CA . GLY A 1 98 ? 13.526 -9.084 6.842 1.00 96.19 98 GLY A CA 1
ATOM 796 C C . GLY A 1 98 ? 12.772 -8.171 7.818 1.00 96.19 98 GLY A C 1
ATOM 797 O O . GLY A 1 98 ? 13.373 -7.616 8.731 1.00 96.19 98 GLY A O 1
ATOM 798 N N . VAL A 1 99 ? 11.460 -7.977 7.641 1.00 94.94 99 VAL A N 1
ATOM 799 C CA . VAL A 1 99 ? 10.609 -7.181 8.545 1.00 94.94 99 VAL A CA 1
ATOM 800 C C . VAL A 1 99 ? 9.362 -7.936 9.011 1.00 94.94 99 VAL A C 1
ATOM 802 O O . VAL A 1 99 ? 8.433 -7.311 9.531 1.00 94.94 99 VAL A O 1
ATOM 805 N N . LYS A 1 100 ? 9.332 -9.267 8.857 1.00 94.19 100 LYS A N 1
ATOM 806 C CA . LYS A 1 100 ? 8.165 -10.098 9.188 1.00 94.19 100 LYS A CA 1
ATOM 807 C C . LYS A 1 100 ? 7.702 -9.945 10.638 1.00 94.19 100 LYS A C 1
ATOM 809 O O . LYS A 1 100 ? 6.509 -9.854 10.883 1.00 94.19 100 LYS A O 1
ATOM 814 N N . GLU A 1 101 ? 8.624 -9.829 11.595 1.00 94.00 101 GLU A N 1
ATOM 815 C CA . GLU A 1 101 ? 8.289 -9.659 13.018 1.00 94.00 101 GLU A CA 1
ATOM 816 C C . GLU A 1 101 ? 7.659 -8.289 13.290 1.00 94.00 101 GLU A C 1
ATOM 818 O O . GLU A 1 101 ? 6.646 -8.179 13.981 1.00 94.00 101 GLU A O 1
ATOM 823 N N . LYS A 1 102 ? 8.217 -7.239 12.675 1.00 93.31 102 LYS A N 1
ATOM 824 C CA . LYS A 1 102 ? 7.708 -5.865 12.776 1.00 93.31 102 LYS A CA 1
ATOM 825 C C . LYS A 1 102 ? 6.317 -5.717 12.160 1.00 93.31 102 LYS A C 1
ATOM 827 O O . LYS A 1 102 ? 5.516 -4.917 12.641 1.00 93.31 102 LYS A O 1
ATOM 832 N N . PHE A 1 103 ? 6.042 -6.453 11.087 1.00 93.00 103 PHE A N 1
ATOM 833 C CA . PHE A 1 103 ? 4.774 -6.410 10.363 1.00 93.00 103 PHE A CA 1
ATOM 834 C C . PHE A 1 103 ? 4.031 -7.744 10.417 1.00 93.00 103 PHE A C 1
ATOM 836 O O . PHE A 1 103 ? 3.381 -8.117 9.448 1.00 93.00 103 PHE A O 1
ATOM 843 N N . SER A 1 104 ? 4.065 -8.436 11.554 1.00 91.94 104 SER A N 1
ATOM 844 C CA . SER A 1 104 ? 3.450 -9.762 11.721 1.00 91.94 104 SER A CA 1
ATOM 845 C C . SER A 1 104 ? 1.943 -9.790 11.441 1.00 91.94 104 SER A C 1
ATOM 847 O O . SER A 1 104 ? 1.417 -10.794 10.983 1.00 91.94 104 SER A O 1
ATOM 849 N N . ALA A 1 105 ? 1.246 -8.665 11.631 1.00 89.88 105 ALA A N 1
ATOM 850 C CA . ALA A 1 105 ? -0.169 -8.514 11.275 1.00 89.88 105 ALA A CA 1
ATOM 851 C C . ALA A 1 105 ? -0.436 -8.397 9.755 1.00 89.88 105 ALA A C 1
ATOM 853 O O . ALA A 1 105 ? -1.596 -8.350 9.343 1.00 89.88 105 ALA A O 1
ATOM 854 N N . TYR A 1 106 ? 0.613 -8.292 8.935 1.00 94.50 106 TYR A N 1
ATOM 855 C CA . TYR A 1 106 ? 0.541 -8.099 7.484 1.00 94.50 106 TYR A CA 1
ATOM 856 C C . TYR A 1 106 ? 1.291 -9.193 6.723 1.00 94.50 106 TYR A C 1
ATOM 858 O O . TYR A 1 106 ? 0.756 -9.720 5.752 1.00 94.50 106 TYR A O 1
ATOM 866 N N . PHE A 1 107 ? 2.508 -9.526 7.149 1.00 95.62 107 PHE A N 1
ATOM 867 C CA . PHE A 1 107 ? 3.392 -10.448 6.448 1.00 95.62 107 PHE A CA 1
ATOM 868 C C . PHE A 1 107 ? 2.751 -11.835 6.314 1.00 95.62 107 PHE A C 1
ATOM 870 O O . PHE A 1 107 ? 2.346 -12.426 7.313 1.00 95.62 107 PHE A O 1
ATOM 877 N N . GLY A 1 108 ? 2.623 -12.333 5.080 1.00 91.75 108 GLY A N 1
ATOM 878 C CA . GLY A 1 108 ? 1.984 -13.625 4.783 1.00 91.75 108 GLY A CA 1
ATOM 879 C C . GLY A 1 108 ? 0.465 -13.680 5.019 1.00 91.75 108 GLY A C 1
ATOM 880 O O . GLY A 1 108 ? -0.149 -14.718 4.797 1.00 91.75 108 GLY A O 1
ATOM 881 N N . ILE A 1 109 ? -0.151 -12.576 5.457 1.00 95.06 109 ILE A N 1
ATOM 882 C CA . ILE A 1 109 ? -1.590 -12.478 5.751 1.00 95.06 109 ILE A CA 1
ATOM 883 C C . ILE A 1 109 ? -2.278 -11.558 4.747 1.00 95.06 109 ILE A C 1
ATOM 885 O O . ILE A 1 109 ? -3.350 -11.878 4.238 1.00 95.06 109 ILE A O 1
ATOM 889 N N . CYS A 1 110 ? -1.687 -10.389 4.507 1.00 97.12 110 CYS A N 1
ATOM 890 C CA . CYS A 1 110 ? -2.169 -9.422 3.538 1.00 97.12 110 CYS A CA 1
ATOM 891 C C . CYS A 1 110 ? -1.506 -9.660 2.182 1.00 97.12 110 CYS A C 1
ATOM 893 O O . CYS A 1 110 ? -0.321 -9.978 2.109 1.00 97.12 110 CYS A O 1
ATOM 895 N N . THR A 1 111 ? -2.261 -9.451 1.111 1.00 98.12 111 THR A N 1
ATOM 896 C CA . THR A 1 111 ? -1.786 -9.593 -0.268 1.00 98.12 111 THR A CA 1
ATOM 897 C C . THR A 1 111 ? -2.051 -8.322 -1.061 1.00 98.12 111 THR A C 1
ATOM 899 O O . THR A 1 111 ? -2.838 -7.464 -0.664 1.00 98.12 111 THR A O 1
ATOM 902 N N . VAL A 1 112 ? -1.367 -8.185 -2.187 1.00 98.69 112 VAL A N 1
ATOM 903 C CA . VAL A 1 112 ? -1.532 -7.115 -3.165 1.00 98.69 112 VAL A CA 1
ATOM 904 C C . VAL A 1 112 ? -2.008 -7.759 -4.462 1.00 98.69 112 VAL A C 1
ATOM 906 O O . VAL A 1 112 ? -1.495 -8.809 -4.846 1.00 98.69 112 VAL A O 1
ATOM 909 N N . CYS A 1 113 ? -3.010 -7.174 -5.122 1.00 98.50 113 CYS A N 1
ATOM 910 C CA . CYS A 1 113 ? -3.498 -7.712 -6.389 1.00 98.50 113 CYS A CA 1
ATOM 911 C C . CYS A 1 113 ? -2.388 -7.710 -7.455 1.00 98.50 113 CYS A C 1
ATOM 913 O O . CYS A 1 113 ? -1.528 -6.829 -7.457 1.00 98.50 113 CYS A O 1
ATOM 915 N N . ASN A 1 114 ? -2.435 -8.663 -8.394 1.00 98.31 114 ASN A N 1
ATOM 916 C CA . ASN A 1 114 ? -1.382 -8.845 -9.404 1.00 98.31 114 ASN A CA 1
ATOM 917 C C . ASN A 1 114 ? -1.063 -7.557 -10.170 1.00 98.31 114 ASN A C 1
ATOM 919 O O . ASN A 1 114 ? 0.103 -7.242 -10.384 1.00 98.31 114 ASN A O 1
ATOM 923 N N . ARG A 1 115 ? -2.093 -6.770 -10.508 1.00 97.94 115 ARG A N 1
ATOM 924 C CA . ARG A 1 115 ? -1.931 -5.491 -11.207 1.00 97.94 115 ARG A CA 1
ATOM 925 C C . ARG A 1 115 ? -1.034 -4.523 -10.429 1.00 97.94 115 ARG A C 1
ATOM 927 O O . ARG A 1 115 ? -0.210 -3.839 -11.008 1.00 97.94 115 ARG A O 1
ATOM 934 N N . TRP A 1 116 ? -1.138 -4.488 -9.105 1.00 98.62 116 TRP A N 1
ATOM 935 C CA . TRP A 1 116 ? -0.317 -3.625 -8.252 1.00 98.62 116 TRP A CA 1
ATOM 936 C C . TRP A 1 116 ? 1.045 -4.209 -7.881 1.00 98.62 116 TRP A C 1
ATOM 938 O O . TRP A 1 116 ? 1.785 -3.567 -7.137 1.00 98.62 116 TRP A O 1
ATOM 948 N N . LEU A 1 117 ? 1.418 -5.378 -8.405 1.00 98.69 117 LEU A N 1
ATOM 949 C CA . LEU A 1 117 ? 2.813 -5.825 -8.391 1.00 98.69 117 LEU A CA 1
ATOM 950 C C . LEU A 1 117 ? 3.652 -5.109 -9.462 1.00 98.69 117 LEU A C 1
ATOM 952 O O . LEU A 1 117 ? 4.875 -5.153 -9.394 1.00 98.69 117 LEU A O 1
ATOM 956 N N . ASN A 1 118 ? 3.011 -4.400 -10.393 1.00 98.69 118 ASN A N 1
ATOM 957 C CA . ASN A 1 118 ? 3.644 -3.484 -11.331 1.00 98.69 118 ASN A CA 1
ATOM 958 C C . ASN A 1 118 ? 3.582 -2.043 -10.802 1.00 98.69 118 ASN A C 1
ATOM 960 O O . ASN A 1 118 ? 2.498 -1.521 -10.512 1.00 98.69 118 ASN A O 1
ATOM 964 N N . LEU A 1 119 ? 4.728 -1.360 -10.725 1.00 98.81 119 LEU A N 1
ATOM 965 C CA . LEU A 1 119 ? 4.765 0.053 -10.344 1.00 98.81 119 LEU A CA 1
ATOM 966 C C . LEU A 1 119 ? 3.962 0.932 -11.307 1.00 98.81 119 LEU A C 1
ATOM 968 O O . LEU A 1 119 ? 3.385 1.917 -10.851 1.00 98.81 119 LEU A O 1
ATOM 972 N N . GLN A 1 120 ? 3.915 0.618 -12.605 1.00 98.69 120 GLN A N 1
ATOM 973 C CA . GLN A 1 120 ? 3.220 1.477 -13.568 1.00 98.69 120 GLN A CA 1
ATOM 974 C C . GLN A 1 120 ? 1.720 1.553 -13.275 1.00 98.69 120 GLN A C 1
ATOM 976 O O . GLN A 1 120 ? 1.166 2.645 -13.161 1.00 98.69 120 GLN A O 1
ATOM 981 N N . ASP A 1 121 ? 1.088 0.404 -13.051 1.00 98.75 121 ASP A N 1
ATOM 982 C CA . ASP A 1 121 ? -0.335 0.323 -12.730 1.00 98.75 121 ASP A CA 1
ATOM 983 C C . ASP A 1 121 ? -0.670 0.931 -11.359 1.00 98.75 121 ASP A C 1
ATOM 985 O O . ASP A 1 121 ? -1.705 1.583 -11.178 1.00 98.75 121 ASP A O 1
ATOM 989 N N . PHE A 1 122 ? 0.194 0.715 -10.360 1.00 98.81 122 PHE A N 1
ATOM 990 C CA . PHE A 1 122 ? 0.024 1.350 -9.055 1.00 98.81 122 PHE A CA 1
ATOM 991 C C . PHE A 1 122 ? 0.211 2.868 -9.148 1.00 98.81 122 PHE A C 1
ATOM 993 O O . PHE A 1 122 ? -0.564 3.621 -8.563 1.00 98.81 122 PHE A O 1
ATOM 1000 N N . GLY A 1 123 ? 1.231 3.324 -9.876 1.00 98.56 123 GLY A N 1
ATOM 1001 C CA . GLY A 1 123 ? 1.546 4.734 -10.082 1.00 98.56 123 GLY A CA 1
ATOM 1002 C C . GLY A 1 123 ? 0.409 5.475 -10.776 1.00 98.56 123 GLY A C 1
ATOM 1003 O O . GLY A 1 123 ? 0.071 6.587 -10.367 1.00 98.56 123 GLY A O 1
ATOM 1004 N N . GLU A 1 124 ? -0.236 4.838 -11.753 1.00 98.75 124 GLU A N 1
ATOM 1005 C CA . GLU A 1 124 ? -1.442 5.359 -12.392 1.00 98.75 124 GLU A CA 1
ATOM 1006 C C . GLU A 1 124 ? -2.587 5.536 -11.406 1.00 98.75 124 GLU A C 1
ATOM 1008 O O . GLU A 1 124 ? -3.098 6.649 -11.251 1.00 98.75 124 GLU A O 1
ATOM 1013 N N . TRP A 1 125 ? -2.933 4.476 -10.674 1.00 98.75 125 TRP A N 1
ATOM 1014 C CA . TRP A 1 125 ? -3.984 4.557 -9.668 1.00 98.75 125 TRP A CA 1
ATOM 1015 C C . TRP A 1 125 ? -3.669 5.606 -8.597 1.00 98.75 125 TRP A C 1
ATOM 1017 O O . TRP A 1 125 ? -4.534 6.413 -8.254 1.00 98.75 125 TRP A O 1
ATOM 1027 N N . PHE A 1 126 ? -2.434 5.641 -8.093 1.00 98.62 126 PHE A N 1
ATOM 1028 C CA . PHE A 1 126 ? -2.025 6.575 -7.049 1.00 98.62 126 PHE A CA 1
ATOM 1029 C C . PHE A 1 126 ? -2.185 8.020 -7.517 1.00 98.62 126 PHE A C 1
ATOM 1031 O O . PHE A 1 126 ? -2.747 8.843 -6.801 1.00 98.62 126 PHE A O 1
ATOM 1038 N N . GLN A 1 127 ? -1.724 8.337 -8.728 1.00 98.00 127 GLN A N 1
ATOM 1039 C CA . GLN A 1 127 ? -1.809 9.696 -9.256 1.00 98.00 127 GLN A CA 1
ATOM 1040 C C . GLN A 1 127 ? -3.246 10.110 -9.581 1.00 98.00 127 GLN A C 1
ATOM 1042 O O . GLN A 1 127 ? -3.583 11.273 -9.389 1.00 98.00 127 GLN A O 1
ATOM 1047 N N . ALA A 1 128 ? -4.095 9.177 -10.016 1.00 98.19 128 ALA A N 1
ATOM 1048 C CA . ALA A 1 128 ? -5.511 9.443 -10.257 1.00 98.19 128 ALA A CA 1
ATOM 1049 C C . ALA A 1 128 ? -6.319 9.651 -8.961 1.00 98.19 128 ALA A C 1
ATOM 1051 O O . ALA A 1 128 ? -7.347 10.321 -8.983 1.00 98.19 128 ALA A O 1
ATOM 1052 N N . ASN A 1 129 ? -5.871 9.077 -7.839 1.00 98.25 129 ASN A N 1
ATOM 1053 C CA . ASN A 1 129 ? -6.596 9.115 -6.564 1.00 98.25 129 ASN A CA 1
ATOM 1054 C C . ASN A 1 129 ? -5.980 10.059 -5.525 1.00 98.25 129 ASN A C 1
ATOM 1056 O O . ASN A 1 129 ? -6.587 10.275 -4.473 1.00 98.25 129 ASN A O 1
ATOM 1060 N N . ARG A 1 130 ? -4.777 10.596 -5.761 1.00 97.25 130 ARG A N 1
ATOM 1061 C CA . ARG A 1 130 ? -4.180 11.572 -4.846 1.00 97.25 130 ARG A CA 1
ATOM 1062 C C . ARG A 1 130 ? -4.928 12.897 -4.924 1.00 97.25 130 ARG A C 1
ATOM 1064 O O . ARG A 1 130 ? -5.482 13.269 -5.952 1.00 97.25 130 ARG A O 1
ATOM 1071 N N . TYR A 1 131 ? -4.869 13.629 -3.830 1.00 97.25 131 TYR A N 1
ATOM 1072 C CA . TYR A 1 131 ? -5.418 14.968 -3.690 1.00 97.25 131 TYR A CA 1
ATOM 1073 C C . TYR A 1 131 ? -4.492 15.769 -2.784 1.00 97.25 131 TYR A C 1
ATOM 1075 O O . TYR A 1 131 ? -3.721 15.201 -2.003 1.00 97.25 131 TYR A O 1
ATOM 1083 N N . ASP A 1 132 ? -4.550 17.086 -2.908 1.00 95.31 132 ASP A N 1
ATOM 1084 C CA . ASP A 1 132 ? -3.681 17.955 -2.134 1.00 95.31 132 ASP A CA 1
ATOM 1085 C C . ASP A 1 132 ? -4.191 18.050 -0.693 1.00 95.31 132 ASP A C 1
ATOM 1087 O O . ASP A 1 132 ? -5.344 18.386 -0.422 1.00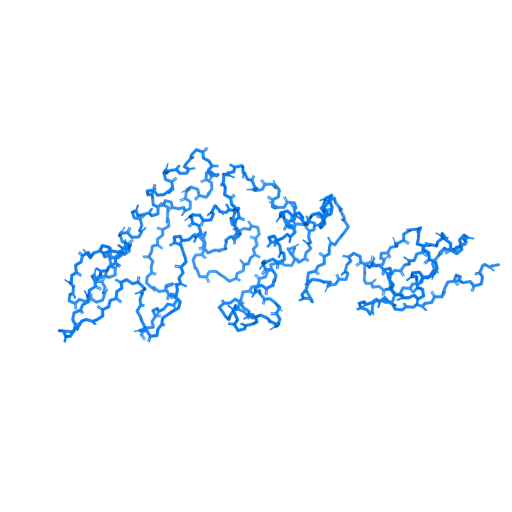 95.31 132 ASP A O 1
ATOM 1091 N N . CYS A 1 133 ? -3.317 17.717 0.252 1.00 93.25 133 CYS A N 1
ATOM 1092 C CA . CYS A 1 133 ? -3.549 17.906 1.675 1.00 93.25 133 CYS A CA 1
ATOM 1093 C C . CYS A 1 133 ? -2.218 18.208 2.370 1.00 93.25 133 CYS A C 1
ATOM 1095 O O . CYS A 1 133 ? -1.154 17.808 1.900 1.00 93.25 133 CYS A O 1
ATOM 1097 N N . ASN A 1 134 ? -2.268 18.895 3.512 1.00 92.38 134 ASN A N 1
ATOM 1098 C CA . ASN A 1 134 ? -1.072 19.275 4.277 1.00 92.38 134 ASN A CA 1
ATOM 1099 C C . ASN A 1 134 ? -0.488 18.106 5.099 1.00 92.3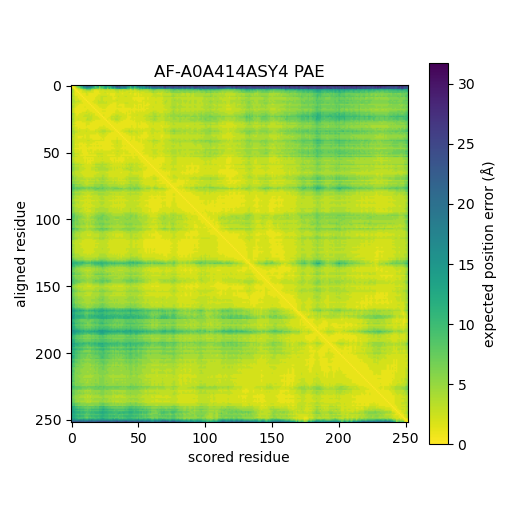8 134 ASN A C 1
ATOM 1101 O O . ASN A 1 134 ? 0.104 18.314 6.155 1.00 92.38 134 ASN A O 1
ATOM 1105 N N . GLU A 1 135 ? -0.684 16.868 4.647 1.00 94.25 135 GLU A N 1
ATOM 1106 C CA . GLU A 1 135 ? -0.293 15.642 5.337 1.00 94.25 135 GLU A CA 1
ATOM 1107 C C . GLU A 1 135 ? 0.197 14.587 4.345 1.00 94.25 135 GLU A C 1
ATOM 1109 O O . GLU A 1 135 ? -0.117 14.609 3.156 1.00 94.25 135 GLU A O 1
ATOM 1114 N N . ARG A 1 136 ? 0.937 13.597 4.852 1.00 93.38 136 ARG A N 1
ATOM 1115 C CA . ARG A 1 136 ? 1.246 12.402 4.069 1.00 93.38 136 ARG A CA 1
ATOM 1116 C C . ARG A 1 136 ? -0.043 11.619 3.803 1.00 93.38 136 ARG A C 1
ATOM 1118 O O . ARG A 1 136 ? -0.776 11.292 4.738 1.00 93.38 136 ARG A O 1
ATOM 1125 N N . LEU A 1 137 ? -0.259 11.247 2.542 1.00 96.88 137 LEU A N 1
ATOM 1126 C CA . LEU A 1 137 ? -1.275 10.269 2.167 1.00 96.88 137 LEU A CA 1
ATOM 1127 C C . LEU A 1 137 ? -0.774 8.845 2.437 1.00 96.88 137 LEU A C 1
ATOM 1129 O O . LEU A 1 137 ? 0.333 8.464 2.051 1.00 96.88 137 LEU A O 1
ATOM 1133 N N . HIS A 1 138 ? -1.610 8.057 3.100 1.00 97.12 138 HIS A N 1
ATOM 1134 C CA . HIS A 1 138 ? -1.418 6.641 3.370 1.00 97.12 138 HIS A CA 1
ATOM 1135 C C . HIS A 1 138 ? -2.379 5.820 2.516 1.00 97.12 138 HIS A C 1
ATOM 1137 O O . HIS A 1 138 ? -3.519 6.222 2.307 1.00 97.12 138 HIS A O 1
ATOM 1143 N N . ILE A 1 139 ? -1.929 4.654 2.052 1.00 97.81 139 ILE A N 1
ATOM 1144 C CA . ILE A 1 139 ? -2.822 3.665 1.454 1.00 97.81 139 ILE A CA 1
ATOM 1145 C C . ILE A 1 139 ? -3.463 2.809 2.546 1.00 97.81 139 ILE A C 1
ATOM 1147 O O . ILE A 1 139 ? -2.761 2.150 3.322 1.00 97.81 139 ILE A O 1
ATOM 1151 N N . ASP A 1 140 ? -4.789 2.807 2.575 1.00 97.75 140 ASP A N 1
ATOM 1152 C CA . ASP A 1 140 ? -5.596 2.024 3.506 1.00 97.75 140 ASP A CA 1
ATOM 1153 C C . ASP A 1 140 ? -6.520 1.077 2.734 1.00 97.75 140 ASP A C 1
ATOM 1155 O O . ASP A 1 140 ? -7.060 1.470 1.706 1.00 97.75 140 ASP A O 1
ATOM 1159 N N . LYS A 1 141 ? -6.666 -0.170 3.198 1.00 95.81 141 LYS A N 1
ATOM 1160 C CA . LYS A 1 141 ? -7.499 -1.224 2.578 1.00 95.81 141 LYS A CA 1
ATOM 1161 C C . LYS A 1 141 ? -8.695 -1.647 3.442 1.00 95.81 141 LYS A C 1
ATOM 1163 O O . LYS A 1 141 ? -9.431 -2.552 3.052 1.00 95.81 141 LYS A O 1
ATOM 1168 N N . ASP A 1 142 ? -8.787 -1.095 4.650 1.00 93.69 142 ASP A N 1
ATOM 1169 C CA . ASP A 1 142 ? -9.632 -1.573 5.744 1.00 93.69 142 ASP A CA 1
ATOM 1170 C C . ASP A 1 142 ? -10.840 -0.645 5.967 1.00 93.69 142 ASP A C 1
ATOM 1172 O O . ASP A 1 142 ? -11.878 -1.105 6.426 1.00 93.69 142 ASP A O 1
ATOM 1176 N N . ILE A 1 143 ? -10.751 0.644 5.616 1.00 96.50 143 ILE A N 1
ATOM 1177 C CA . ILE A 1 143 ? -11.842 1.619 5.799 1.00 96.50 143 ILE A CA 1
ATOM 1178 C C . ILE A 1 143 ? -13.075 1.257 4.963 1.00 96.50 143 ILE A C 1
ATOM 1180 O O . ILE A 1 143 ? -14.188 1.335 5.473 1.00 96.50 143 ILE A O 1
ATOM 1184 N N . LEU A 1 144 ? -12.892 0.857 3.698 1.00 96.25 144 LEU A N 1
ATOM 1185 C CA . LEU A 1 144 ? -14.007 0.425 2.840 1.00 96.25 144 LEU A CA 1
ATOM 1186 C C . LEU A 1 144 ? -14.542 -0.949 3.247 1.00 96.25 144 LEU A C 1
ATOM 1188 O O . LEU A 1 144 ? -15.745 -1.185 3.209 1.00 96.25 144 LEU A O 1
ATOM 1192 N N . TYR A 1 145 ? -13.638 -1.851 3.624 1.00 94.75 145 TYR A N 1
ATOM 1193 C CA . TYR A 1 145 ? -13.953 -3.245 3.910 1.00 94.75 145 TYR A CA 1
ATOM 1194 C C . TYR A 1 145 ? -13.222 -3.676 5.185 1.00 94.75 145 TYR A C 1
ATOM 1196 O O . TYR A 1 145 ? -12.100 -4.187 5.114 1.00 94.75 145 TYR A O 1
ATOM 1204 N N . PRO A 1 146 ? -13.820 -3.469 6.368 1.00 91.81 146 PRO A N 1
ATOM 1205 C CA . PRO A 1 146 ? -13.152 -3.790 7.619 1.00 91.81 146 PRO A CA 1
ATOM 1206 C C . PRO A 1 146 ? -12.784 -5.275 7.713 1.00 91.81 146 PRO A C 1
ATOM 1208 O O . PRO A 1 146 ? -13.615 -6.152 7.491 1.00 91.81 146 PRO A O 1
ATOM 1211 N N . GLY A 1 147 ? -11.520 -5.559 8.036 1.00 88.88 147 GLY A N 1
ATOM 1212 C CA . GLY A 1 147 ? -10.984 -6.925 8.088 1.00 88.88 147 GLY A CA 1
ATOM 1213 C C . GLY A 1 147 ? -10.474 -7.463 6.746 1.00 88.88 147 GLY A C 1
ATOM 1214 O O . GLY A 1 147 ? -9.923 -8.566 6.707 1.00 88.88 147 GLY A O 1
ATOM 1215 N N . ASN A 1 148 ? -10.598 -6.695 5.661 1.00 93.44 148 ASN A N 1
ATOM 1216 C CA . ASN A 1 148 ? -10.045 -7.055 4.365 1.00 93.44 148 ASN A CA 1
ATOM 1217 C C . ASN A 1 148 ? -8.514 -7.207 4.417 1.00 93.44 148 ASN A C 1
ATOM 1219 O O . ASN A 1 148 ? -7.786 -6.462 5.078 1.00 93.44 148 ASN A O 1
ATOM 1223 N N . LYS A 1 149 ? -8.005 -8.185 3.670 1.00 95.69 149 LYS A N 1
ATOM 1224 C CA . LYS A 1 149 ? -6.579 -8.527 3.616 1.00 95.69 149 LYS A CA 1
ATOM 1225 C C . LYS A 1 149 ? -5.935 -8.195 2.271 1.00 95.69 149 LYS A C 1
ATOM 1227 O O . LYS A 1 149 ? -4.722 -8.310 2.151 1.00 95.69 149 LYS A O 1
ATOM 1232 N N . VAL A 1 150 ? -6.705 -7.735 1.286 1.00 98.06 150 VAL A N 1
ATOM 1233 C CA . VAL A 1 150 ? -6.211 -7.505 -0.077 1.00 98.06 150 VAL A CA 1
ATOM 1234 C C . VAL A 1 150 ? -6.078 -6.012 -0.369 1.00 98.06 150 VAL A C 1
ATOM 1236 O O . VAL A 1 150 ? -7.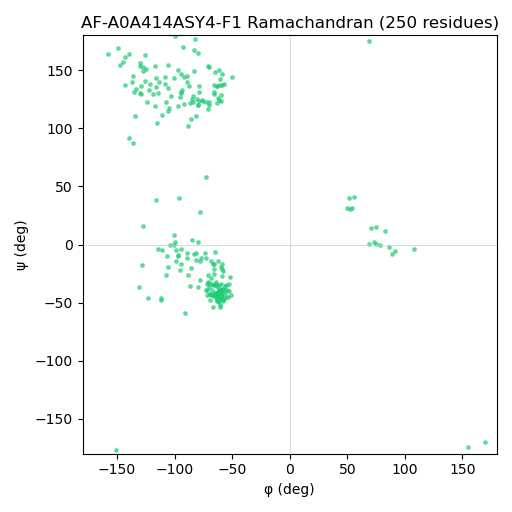059 -5.269 -0.308 1.00 98.06 150 VAL A O 1
ATOM 1239 N N . TYR A 1 151 ? -4.877 -5.571 -0.730 1.00 98.62 151 TYR A N 1
ATOM 1240 C CA . TYR A 1 151 ? -4.634 -4.269 -1.346 1.00 98.62 151 TYR A CA 1
ATOM 1241 C C . TYR A 1 151 ? -4.979 -4.330 -2.835 1.00 98.62 151 TYR A C 1
ATOM 1243 O O . TYR A 1 151 ? -4.402 -5.121 -3.585 1.00 98.62 151 TYR A O 1
ATOM 1251 N N . SER A 1 152 ? -5.922 -3.497 -3.264 1.00 98.50 152 SER A N 1
ATOM 1252 C CA . SER A 1 152 ? -6.351 -3.397 -4.657 1.00 98.50 152 SER A CA 1
ATOM 1253 C C . SER A 1 152 ? -7.002 -2.033 -4.932 1.00 98.50 152 SER A C 1
ATOM 1255 O O . SER A 1 152 ? -7.407 -1.355 -3.983 1.00 98.50 152 SER A O 1
ATOM 1257 N N . PRO A 1 153 ? -7.166 -1.634 -6.206 1.00 98.19 153 PRO A N 1
ATOM 1258 C CA . PRO A 1 153 ? -7.847 -0.390 -6.576 1.00 98.19 153 PRO A CA 1
ATOM 1259 C C . PRO A 1 153 ? -9.240 -0.229 -5.971 1.00 98.19 153 PRO A C 1
ATOM 1261 O O . PRO A 1 153 ? -9.647 0.887 -5.644 1.00 98.19 153 PRO A O 1
ATOM 1264 N N . ASP A 1 154 ? -9.951 -1.344 -5.821 1.00 97.19 154 ASP A N 1
ATOM 1265 C CA . ASP A 1 154 ? -11.350 -1.365 -5.403 1.00 97.19 154 ASP A CA 1
ATOM 1266 C C . ASP A 1 154 ? -11.493 -1.409 -3.883 1.00 97.19 154 ASP A C 1
ATOM 1268 O O . ASP A 1 154 ? -12.482 -0.920 -3.337 1.00 97.19 154 ASP A O 1
ATOM 1272 N N . THR A 1 155 ? -10.485 -1.948 -3.194 1.00 97.12 155 THR A N 1
ATOM 1273 C CA . THR A 1 155 ? -10.467 -2.074 -1.734 1.00 97.12 155 THR A CA 1
ATOM 1274 C C . THR A 1 155 ? -9.760 -0.928 -1.029 1.00 97.12 155 THR A C 1
ATOM 1276 O O . THR A 1 155 ? -9.951 -0.759 0.176 1.00 97.12 155 THR A O 1
ATOM 1279 N N . CYS A 1 156 ? -8.957 -0.140 -1.746 1.00 98.31 156 CYS A N 1
ATOM 1280 C CA . CYS A 1 156 ? -8.110 0.873 -1.138 1.00 98.31 156 CYS A CA 1
ATOM 1281 C C . CYS A 1 156 ? -8.580 2.317 -1.320 1.00 98.31 156 CYS A C 1
ATOM 1283 O O . CYS A 1 156 ? -9.235 2.689 -2.294 1.00 98.31 156 CYS A O 1
ATOM 1285 N N . LEU A 1 157 ? -8.151 3.152 -0.375 1.00 98.38 157 LEU A N 1
ATOM 1286 C CA . LEU A 1 157 ? -8.261 4.607 -0.392 1.00 98.38 157 LEU A CA 1
ATOM 1287 C C . LEU A 1 157 ? -6.898 5.238 -0.080 1.00 98.38 157 LEU A C 1
ATOM 1289 O O . LEU A 1 157 ? -6.077 4.648 0.625 1.00 98.38 157 LEU A O 1
ATOM 1293 N N . LEU A 1 158 ? -6.680 6.462 -0.571 1.00 98.38 158 LEU A N 1
ATOM 1294 C CA . LEU A 1 158 ? -5.624 7.342 -0.071 1.00 98.38 158 LEU A CA 1
ATOM 1295 C C . LEU A 1 158 ? -6.191 8.229 1.036 1.00 98.38 158 LEU A C 1
ATOM 1297 O O . LEU A 1 158 ? -7.147 8.976 0.818 1.00 98.38 158 LEU A O 1
ATOM 1301 N N . VAL A 1 159 ? -5.605 8.143 2.225 1.00 98.06 159 VAL A N 1
ATOM 1302 C CA . VAL A 1 159 ? -6.119 8.783 3.440 1.00 98.06 159 VAL A CA 1
ATOM 1303 C C . VAL A 1 159 ? -5.054 9.656 4.103 1.00 98.06 159 VAL A C 1
ATOM 1305 O O . VAL A 1 159 ? -3.892 9.248 4.156 1.00 98.06 159 VAL A O 1
ATOM 1308 N N . PRO A 1 160 ? -5.394 10.836 4.650 1.00 97.69 160 PRO A N 1
ATOM 1309 C CA . PRO A 1 160 ? -4.448 11.631 5.420 1.00 97.69 160 PRO A CA 1
ATOM 1310 C C . PRO A 1 160 ? -4.050 10.878 6.690 1.00 97.69 160 PRO A C 1
ATOM 1312 O O . PRO A 1 160 ? -4.856 10.136 7.267 1.00 97.69 160 PRO A O 1
ATOM 1315 N N . GLN A 1 161 ? -2.818 11.087 7.149 1.00 96.12 161 GLN A N 1
ATOM 1316 C CA . GLN A 1 161 ? -2.273 10.411 8.325 1.00 96.12 161 GLN A CA 1
ATOM 1317 C C . GLN A 1 161 ? -3.202 10.514 9.544 1.00 96.12 161 GLN A C 1
ATOM 1319 O O . GLN A 1 161 ? -3.443 9.507 10.212 1.00 96.12 161 GLN A O 1
ATOM 1324 N N . ARG A 1 162 ? -3.779 11.691 9.819 1.00 96.56 162 ARG A N 1
ATOM 1325 C CA . ARG A 1 162 ? -4.699 11.876 10.951 1.00 96.56 162 ARG A CA 1
ATOM 1326 C C . ARG A 1 162 ? -5.934 10.980 10.877 1.00 96.56 162 ARG A C 1
ATOM 1328 O O . ARG A 1 162 ? -6.358 10.465 11.909 1.00 96.56 162 ARG A O 1
ATOM 1335 N N . ILE A 1 163 ? -6.502 10.790 9.686 1.00 97.75 163 ILE A N 1
ATOM 1336 C CA . ILE A 1 163 ? -7.656 9.904 9.482 1.00 97.75 163 ILE A CA 1
ATOM 1337 C C . ILE A 1 163 ? -7.224 8.452 9.677 1.00 97.75 163 ILE A C 1
ATOM 1339 O O . ILE A 1 163 ? -7.854 7.735 10.448 1.00 97.75 163 ILE A O 1
ATOM 1343 N N . ASN A 1 164 ? -6.110 8.040 9.065 1.00 96.56 164 ASN A N 1
ATOM 1344 C CA . ASN A 1 164 ? -5.567 6.685 9.198 1.00 96.56 164 ASN A CA 1
ATOM 1345 C C . ASN A 1 164 ? -5.353 6.281 10.670 1.00 96.56 164 ASN A C 1
ATOM 1347 O O . ASN A 1 164 ? -5.632 5.153 11.071 1.00 96.56 164 ASN A O 1
ATOM 1351 N N . MET A 1 165 ? -4.893 7.220 11.501 1.00 94.62 165 MET A N 1
ATOM 1352 C CA . MET A 1 165 ? -4.640 6.980 12.924 1.00 94.62 165 MET A CA 1
ATOM 1353 C C . MET A 1 165 ? -5.903 6.681 13.748 1.00 94.62 165 MET A C 1
ATOM 1355 O O . MET A 1 165 ? -5.784 6.039 14.789 1.00 94.62 165 MET A O 1
ATOM 1359 N N . LEU A 1 166 ? -7.103 7.064 13.293 1.00 95.12 166 LEU A N 1
ATOM 1360 C CA . LEU A 1 166 ? -8.368 6.704 13.961 1.00 95.12 166 LEU A CA 1
ATOM 1361 C C . LEU A 1 166 ? -8.652 5.195 13.911 1.00 95.12 166 LEU A C 1
ATOM 1363 O O . LEU A 1 166 ? -9.354 4.651 14.768 1.00 95.12 166 LEU A O 1
ATOM 1367 N N . PHE A 1 167 ? -8.092 4.519 12.908 1.00 93.50 167 PHE A N 1
ATOM 1368 C CA . PHE A 1 167 ? -8.268 3.090 12.657 1.00 93.50 167 PHE A CA 1
ATOM 1369 C C . PHE A 1 167 ? -7.078 2.261 13.145 1.00 93.50 167 PHE A C 1
ATOM 1371 O O . PHE A 1 167 ? -7.100 1.032 13.059 1.00 93.50 167 PHE A O 1
ATOM 1378 N N . LEU A 1 168 ? -6.053 2.908 13.712 1.00 89.12 168 LEU A N 1
ATOM 1379 C CA . LEU A 1 168 ? -4.927 2.202 14.299 1.00 89.12 168 LEU A CA 1
ATOM 1380 C C . LEU A 1 168 ? -5.414 1.325 15.456 1.00 89.12 168 LEU A C 1
ATOM 1382 O O . LEU A 1 168 ? -5.997 1.804 16.428 1.00 89.12 168 LEU A O 1
ATOM 1386 N N . ASN A 1 169 ? -5.114 0.032 15.371 1.00 86.50 169 ASN A N 1
ATOM 1387 C CA . ASN A 1 169 ? -5.352 -0.906 16.454 1.00 86.50 169 ASN A CA 1
ATOM 1388 C C . ASN A 1 169 ? -4.007 -1.368 17.028 1.00 86.50 169 ASN A C 1
ATOM 1390 O O . ASN A 1 169 ? -3.237 -2.050 16.348 1.00 86.50 169 ASN A O 1
ATOM 1394 N N . LYS A 1 170 ? -3.710 -0.959 18.267 1.00 87.81 170 LYS A N 1
ATOM 1395 C CA . LYS A 1 170 ? -2.506 -1.383 18.987 1.00 87.81 170 LYS A CA 1
ATOM 1396 C C . LYS A 1 170 ? -2.728 -2.794 19.552 1.00 87.81 170 LYS A C 1
ATOM 1398 O O . LYS A 1 170 ? -3.678 -2.961 20.316 1.00 87.81 170 LYS A O 1
ATOM 1403 N N . PRO A 1 171 ? -1.876 -3.784 19.235 1.00 88.94 171 PRO A N 1
ATOM 1404 C CA . PRO A 1 171 ? -1.991 -5.113 19.824 1.00 88.94 171 PRO A CA 1
ATOM 1405 C C . PRO A 1 171 ? -1.937 -5.065 21.355 1.00 88.94 171 PRO A C 1
ATOM 1407 O O . PRO A 1 171 ? -1.123 -4.334 21.929 1.00 88.94 171 PRO A O 1
ATOM 1410 N N . ASN A 1 172 ? -2.786 -5.849 22.016 1.00 91.12 172 ASN A N 1
ATOM 1411 C CA . ASN A 1 172 ? -2.782 -6.031 23.464 1.00 91.12 172 ASN A CA 1
ATOM 1412 C C . ASN A 1 172 ? -3.032 -7.508 23.833 1.00 91.12 172 ASN A C 1
ATOM 1414 O O . ASN A 1 172 ? -3.452 -8.300 22.998 1.00 91.12 172 ASN A O 1
ATOM 1418 N N . LYS A 1 173 ? -2.735 -7.888 25.083 1.00 91.88 173 LYS A N 1
ATOM 1419 C CA . LYS A 1 173 ? -2.830 -9.282 25.567 1.00 91.88 173 LYS A CA 1
ATOM 1420 C C . LYS A 1 173 ? -4.101 -9.580 26.376 1.00 91.88 173 LYS A C 1
ATOM 1422 O O . LYS A 1 173 ? -4.181 -10.623 27.009 1.00 91.88 173 LYS A O 1
ATOM 1427 N N . ARG A 1 174 ? -5.058 -8.651 26.429 1.00 91.88 174 ARG A N 1
ATOM 1428 C CA . ARG A 1 174 ? -6.216 -8.729 27.340 1.00 91.88 174 ARG A CA 1
ATOM 1429 C C . ARG A 1 174 ? -7.416 -9.458 26.744 1.00 91.88 174 ARG A C 1
ATOM 1431 O O . ARG A 1 174 ? -8.371 -9.695 27.468 1.00 91.88 174 ARG A O 1
ATOM 1438 N N . GLY A 1 175 ? -7.402 -9.736 25.440 1.00 92.75 175 GLY A N 1
ATOM 1439 C CA . GLY A 1 175 ? -8.564 -10.293 24.741 1.00 92.75 175 GLY A CA 1
ATOM 1440 C C . GLY A 1 175 ? -9.726 -9.303 24.589 1.00 92.75 175 GLY A C 1
ATOM 1441 O O . GLY A 1 175 ? -10.837 -9.713 24.274 1.00 92.75 175 GLY A O 1
ATOM 1442 N N . LEU A 1 176 ? -9.493 -8.003 24.823 1.00 95.00 176 LEU A N 1
ATOM 1443 C CA . LEU A 1 176 ? -10.517 -6.957 24.782 1.00 95.00 176 LEU A CA 1
ATOM 1444 C C . LEU A 1 176 ? -10.117 -5.792 23.864 1.00 95.00 176 LEU A C 1
ATOM 1446 O O . LEU A 1 176 ? -8.922 -5.462 23.769 1.00 95.00 176 LEU A O 1
ATOM 1450 N N . PRO A 1 177 ? -11.104 -5.119 23.235 1.00 94.88 177 PRO A N 1
ATOM 1451 C CA . PRO A 1 177 ? -10.883 -3.885 22.490 1.00 94.88 177 PRO A CA 1
ATOM 1452 C C . PRO A 1 177 ? -10.098 -2.846 23.295 1.00 94.88 177 PRO A C 1
ATOM 1454 O O . PRO A 1 177 ? -10.263 -2.690 24.507 1.00 94.88 177 PRO A O 1
ATOM 1457 N N . ASN A 1 178 ? -9.240 -2.091 22.610 1.00 94.19 178 ASN A N 1
ATOM 1458 C CA . ASN A 1 178 ? -8.520 -0.997 23.258 1.00 94.19 178 ASN A CA 1
ATOM 1459 C C . ASN A 1 178 ? -9.503 0.069 23.740 1.00 94.19 178 ASN A C 1
ATOM 1461 O O . ASN A 1 178 ? -10.192 0.664 22.919 1.00 94.19 178 ASN A O 1
ATOM 1465 N N . GLY A 1 179 ? -9.499 0.348 25.044 1.00 95.25 179 GLY A N 1
ATOM 1466 C CA . GLY A 1 179 ? -10.443 1.267 25.681 1.00 95.25 179 GLY A CA 1
ATOM 1467 C C . GLY A 1 179 ? -11.482 0.566 26.553 1.00 95.25 179 GLY A C 1
ATOM 1468 O O . GLY A 1 179 ? -12.247 1.251 27.217 1.00 95.25 179 GLY A O 1
ATOM 1469 N N . ILE A 1 180 ? -11.494 -0.770 26.596 1.00 96.88 180 ILE A N 1
ATOM 1470 C CA . ILE A 1 180 ? -12.343 -1.548 27.504 1.00 96.88 180 ILE A CA 1
ATOM 1471 C C . ILE A 1 180 ? -11.460 -2.393 28.424 1.00 96.88 180 ILE A C 1
ATOM 1473 O O . ILE A 1 180 ? -10.558 -3.096 27.968 1.00 96.88 180 ILE A O 1
ATOM 1477 N N . GLU A 1 181 ? -11.719 -2.318 29.727 1.00 96.69 181 GLU A N 1
ATOM 1478 C CA . GLU A 1 181 ? -10.969 -3.039 30.759 1.00 96.69 181 GLU A CA 1
ATOM 1479 C C . GLU A 1 181 ? -11.903 -3.642 31.806 1.00 96.69 181 GLU A C 1
ATOM 1481 O O . GLU A 1 181 ? -12.851 -2.991 32.244 1.00 96.69 181 GLU A O 1
ATOM 1486 N N . VAL A 1 182 ? -11.613 -4.868 32.249 1.00 97.00 182 VAL A N 1
ATOM 1487 C CA . VAL A 1 182 ? -12.298 -5.473 33.399 1.00 97.00 182 VAL A CA 1
ATOM 1488 C C . VAL A 1 182 ? -11.679 -4.928 34.679 1.00 97.00 182 VAL A C 1
ATOM 1490 O O . VAL A 1 182 ? -10.468 -5.015 34.883 1.00 97.00 182 VAL A O 1
ATOM 1493 N N . ILE A 1 183 ? -12.508 -4.361 35.550 1.00 96.62 183 ILE A N 1
ATOM 1494 C CA . ILE A 1 183 ? -12.076 -3.865 36.861 1.00 96.62 183 ILE A CA 1
ATOM 1495 C C . ILE A 1 183 ? -12.255 -4.939 37.941 1.00 96.62 183 ILE A C 1
ATOM 1497 O O . ILE A 1 183 ? -12.917 -5.950 37.724 1.00 96.62 183 ILE A O 1
ATOM 1501 N N . LYS A 1 184 ? -11.712 -4.705 39.145 1.00 96.00 184 LYS A N 1
ATOM 1502 C CA . LYS A 1 184 ? -11.741 -5.669 40.267 1.00 96.00 184 LYS A CA 1
ATOM 1503 C C . LYS A 1 184 ? -13.137 -6.209 40.611 1.00 96.00 184 LYS A C 1
ATOM 1505 O O . LYS A 1 184 ? -13.241 -7.320 41.107 1.00 96.00 184 LYS A O 1
ATOM 1510 N N . SER A 1 185 ? -14.196 -5.439 40.357 1.00 95.19 185 SER A N 1
ATOM 1511 C CA . SER A 1 185 ? -15.585 -5.853 40.598 1.00 95.19 185 SER A CA 1
ATOM 1512 C C . SER A 1 185 ? -16.174 -6.766 39.514 1.00 95.19 185 SER A C 1
ATOM 1514 O O . SER A 1 185 ? -17.355 -7.088 39.587 1.00 95.19 185 SER A O 1
ATOM 1516 N N . GLY A 1 186 ? -15.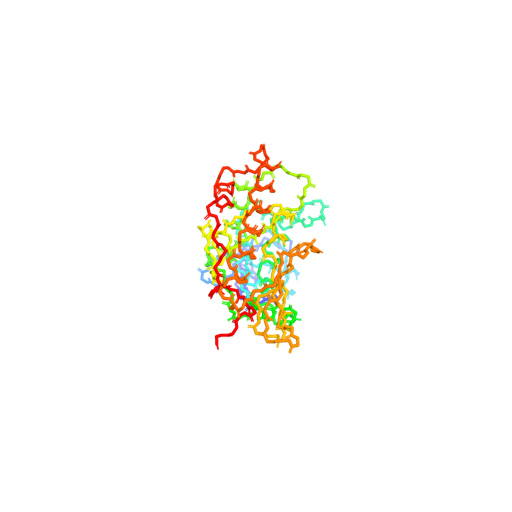403 -7.137 38.486 1.00 95.81 186 GLY A N 1
ATOM 1517 C CA . GLY A 1 186 ? -15.875 -7.921 37.338 1.00 95.81 186 GLY A CA 1
ATOM 1518 C C . GLY A 1 186 ? -16.649 -7.111 36.290 1.00 95.81 186 GLY A C 1
ATOM 1519 O O . GLY A 1 186 ? -17.063 -7.661 35.276 1.00 95.81 186 GLY A O 1
ATOM 1520 N N . LYS A 1 187 ? -16.831 -5.803 36.509 1.00 98.06 187 LYS A N 1
ATOM 1521 C CA . LYS A 1 187 ? -17.476 -4.881 35.561 1.00 98.06 187 LYS A CA 1
ATOM 1522 C C . LYS A 1 187 ? -16.496 -4.374 34.500 1.00 98.06 187 LYS A C 1
ATOM 1524 O O . LYS A 1 187 ? -15.282 -4.475 34.666 1.00 98.06 187 LYS A O 1
ATOM 1529 N N . TYR A 1 188 ? -17.024 -3.755 33.450 1.00 98.31 188 TYR A N 1
ATOM 1530 C CA . TYR A 1 188 ? -16.266 -3.249 32.306 1.00 98.31 188 TYR A CA 1
ATOM 1531 C C . TYR A 1 188 ? -16.165 -1.722 32.352 1.00 98.31 188 TYR A C 1
ATOM 1533 O O . TYR A 1 188 ? -17.173 -1.028 32.247 1.00 98.31 188 TYR A O 1
ATOM 1541 N N . SER A 1 189 ? -14.956 -1.184 32.509 1.00 98.06 189 SER A N 1
ATOM 1542 C CA . SER A 1 189 ? -14.670 0.250 32.407 1.00 98.06 189 SER A CA 1
ATOM 1543 C C . SER A 1 189 ? -14.386 0.628 30.959 1.00 98.06 189 SER A C 1
ATOM 1545 O O . SER A 1 189 ? -13.618 -0.059 30.287 1.00 98.06 189 SER A O 1
ATOM 1547 N N . VAL A 1 190 ? -14.953 1.748 30.507 1.00 98.50 190 VAL A N 1
ATOM 1548 C CA . VAL A 1 190 ? -14.772 2.262 29.144 1.00 98.50 190 VAL A CA 1
ATOM 1549 C C . VAL A 1 190 ? -14.023 3.589 29.170 1.00 98.50 190 VAL A C 1
ATOM 1551 O O . VAL A 1 190 ? -14.388 4.510 29.904 1.00 98.50 190 VAL A O 1
ATOM 1554 N N . VAL A 1 191 ? -12.984 3.689 28.346 1.00 97.44 191 VAL A N 1
ATOM 1555 C CA . VAL A 1 191 ? -12.179 4.889 28.116 1.00 97.44 191 VAL A CA 1
ATOM 1556 C C . VAL A 1 191 ? -11.986 5.083 26.616 1.00 97.44 191 VAL A C 1
ATOM 1558 O O . VAL A 1 191 ? -11.604 4.154 25.904 1.00 97.44 191 VAL A O 1
ATOM 1561 N N . TYR A 1 192 ? -12.184 6.305 26.132 1.00 95.75 192 TYR A N 1
ATOM 1562 C CA . TYR A 1 192 ? -11.897 6.668 24.747 1.00 95.75 192 TYR A CA 1
ATOM 1563 C C . TYR A 1 192 ? -11.160 8.005 24.689 1.00 95.75 192 TYR A C 1
ATOM 1565 O O . TYR A 1 192 ? -11.556 8.965 25.337 1.00 95.75 192 TYR A O 1
ATOM 1573 N N . SER A 1 193 ? -10.055 8.071 23.938 1.00 90.81 193 SER A N 1
ATOM 1574 C CA . SER A 1 193 ? -9.223 9.284 23.814 1.00 90.81 193 SER A CA 1
ATOM 1575 C C . SER A 1 193 ? -8.820 9.940 25.153 1.00 90.81 193 SER A C 1
ATOM 1577 O O . SER A 1 193 ? -8.629 11.148 25.209 1.00 90.81 193 SER A O 1
ATOM 1579 N N . GLY A 1 194 ? -8.650 9.143 26.215 1.00 92.06 194 GLY A N 1
ATOM 1580 C CA . GLY A 1 194 ? -8.283 9.616 27.558 1.00 92.06 194 GLY A CA 1
ATOM 1581 C C . GLY A 1 194 ? -9.468 9.980 28.458 1.00 92.06 194 GLY A C 1
ATOM 1582 O O . GLY A 1 194 ? -9.275 10.183 29.652 1.00 92.06 194 GLY A O 1
ATOM 1583 N N . GLU A 1 195 ? -10.688 10.001 27.925 1.00 95.50 195 GLU A N 1
ATOM 1584 C CA . GLU A 1 195 ? -11.904 10.305 28.678 1.00 95.50 195 GLU A CA 1
ATOM 1585 C C . GLU A 1 195 ? -12.573 9.020 29.167 1.00 95.50 195 GLU A C 1
ATOM 1587 O O . GLU A 1 195 ? -12.767 8.071 28.402 1.00 95.50 195 GLU A O 1
ATOM 1592 N N . LYS A 1 196 ? -12.933 8.980 30.454 1.00 97.50 196 LYS A N 1
ATOM 1593 C CA . LYS A 1 196 ? -13.684 7.868 31.046 1.00 97.50 196 LYS A CA 1
ATOM 1594 C C . LYS A 1 196 ? -15.163 8.019 30.705 1.00 97.50 196 LYS A C 1
ATOM 1596 O O . LYS A 1 196 ? -15.783 8.997 31.106 1.00 97.50 196 LYS A O 1
ATOM 1601 N N . LEU A 1 197 ? -15.719 7.030 30.011 1.00 98.19 197 LEU A N 1
ATOM 1602 C CA . LEU A 1 197 ? -17.103 7.058 29.530 1.00 98.19 197 LEU A CA 1
ATOM 1603 C C . LEU A 1 197 ? -18.084 6.357 30.474 1.00 98.19 197 LEU A C 1
ATOM 1605 O O . LEU A 1 197 ? -19.270 6.659 30.453 1.00 98.19 197 LEU A O 1
ATOM 1609 N N . GLY A 1 198 ? -17.603 5.448 31.328 1.00 98.06 198 GLY A N 1
ATOM 1610 C CA . GLY A 1 198 ? -18.456 4.789 32.314 1.00 98.06 198 GLY A CA 1
ATOM 1611 C C . GLY A 1 198 ? -17.951 3.424 32.761 1.00 98.06 198 GLY A C 1
ATOM 1612 O O . GLY A 1 198 ? -16.846 3.002 32.414 1.00 98.06 198 GLY A O 1
ATOM 1613 N N . ILE A 1 199 ? -18.777 2.754 33.567 1.00 98.38 199 ILE A N 1
ATOM 1614 C CA . ILE A 1 199 ? -18.591 1.371 34.016 1.00 98.38 199 ILE A CA 1
ATOM 1615 C C . ILE A 1 199 ? -19.901 0.622 33.768 1.00 98.38 199 ILE A C 1
ATOM 1617 O O . ILE A 1 199 ? -20.956 1.077 34.205 1.00 98.38 199 ILE A O 1
ATOM 1621 N N . TYR A 1 200 ? -19.821 -0.539 33.125 1.00 98.38 200 TYR A N 1
ATOM 1622 C CA . TYR A 1 200 ? -20.975 -1.314 32.671 1.00 98.38 20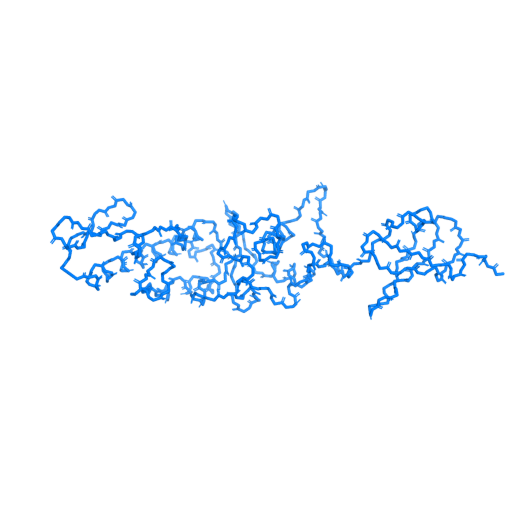0 TYR A CA 1
ATOM 1623 C C . TYR A 1 200 ? -20.907 -2.758 33.164 1.00 98.38 200 TYR A C 1
ATOM 1625 O O . TYR A 1 200 ? -19.828 -3.292 33.421 1.00 98.38 200 TYR A O 1
ATOM 1633 N N . ASN A 1 201 ? -22.069 -3.393 33.326 1.00 98.00 201 ASN A N 1
ATOM 1634 C CA . ASN A 1 201 ? -22.148 -4.757 33.852 1.00 98.00 201 ASN A CA 1
ATOM 1635 C C . ASN A 1 201 ? -21.779 -5.812 32.796 1.00 98.00 201 ASN A C 1
ATOM 1637 O O . ASN A 1 201 ? -21.247 -6.856 33.157 1.00 98.00 201 ASN A O 1
ATOM 1641 N N . THR A 1 202 ? -22.033 -5.544 31.512 1.00 97.06 202 THR A N 1
ATOM 1642 C CA . THR A 1 202 ? -21.744 -6.476 30.415 1.00 97.06 202 THR A CA 1
ATOM 1643 C C . THR A 1 202 ? -20.712 -5.900 29.445 1.00 97.06 202 THR A C 1
ATOM 1645 O O . THR A 1 202 ? -20.590 -4.681 29.296 1.00 97.06 202 THR A O 1
ATOM 1648 N N . LEU A 1 203 ? -19.979 -6.785 28.760 1.00 96.06 203 LEU A N 1
ATOM 1649 C CA . LEU A 1 203 ? -19.058 -6.388 27.693 1.00 96.06 203 LEU A CA 1
ATOM 1650 C C . LEU A 1 203 ? -19.807 -5.711 26.540 1.00 96.06 203 LEU A C 1
ATOM 1652 O O . LEU A 1 203 ? -19.297 -4.757 25.962 1.00 96.06 203 LEU A O 1
ATOM 1656 N N . ASN A 1 204 ? -21.011 -6.189 26.220 1.00 96.12 204 ASN A N 1
ATOM 1657 C CA . ASN A 1 204 ? -21.807 -5.650 25.125 1.00 96.12 204 ASN A CA 1
ATOM 1658 C C . ASN A 1 204 ? -22.194 -4.185 25.378 1.00 96.12 204 ASN A C 1
ATOM 1660 O O . ASN A 1 204 ? -21.960 -3.344 24.516 1.00 96.12 204 ASN A O 1
ATOM 1664 N N . ASP A 1 205 ? -22.677 -3.858 26.581 1.00 97.31 205 ASP A N 1
ATOM 1665 C CA . ASP A 1 205 ? -23.034 -2.476 26.940 1.00 97.31 205 ASP A CA 1
ATOM 1666 C C . ASP A 1 205 ? -21.808 -1.553 26.907 1.00 97.31 205 ASP A C 1
ATOM 1668 O O . ASP A 1 205 ? -21.851 -0.457 26.345 1.00 97.31 205 ASP A O 1
ATOM 1672 N N . ALA A 1 206 ? -20.682 -2.024 27.458 1.00 97.75 206 ALA A N 1
ATOM 1673 C CA . ALA A 1 206 ? -19.412 -1.308 27.397 1.00 97.75 206 ALA A CA 1
ATOM 1674 C C . ALA A 1 206 ? -18.958 -1.069 25.949 1.00 97.75 206 ALA A C 1
ATOM 1676 O O . ALA A 1 206 ? -18.460 0.009 25.610 1.00 97.75 206 ALA A O 1
ATOM 1677 N N . TYR A 1 207 ? -19.143 -2.067 25.084 1.00 96.88 207 TYR A N 1
ATOM 1678 C CA . TYR A 1 207 ? -18.772 -1.976 23.683 1.00 96.88 207 TYR A CA 1
ATOM 1679 C C . TYR A 1 207 ? -19.658 -1.006 22.905 1.00 96.88 207 TYR A C 1
ATOM 1681 O O . TYR A 1 207 ? -19.123 -0.217 22.132 1.00 96.88 207 TYR A O 1
ATOM 1689 N N . CYS A 1 208 ? -20.976 -1.006 23.123 1.00 96.94 208 CYS A N 1
ATOM 1690 C CA . CYS A 1 208 ? -21.887 -0.053 22.486 1.00 96.94 208 CYS A CA 1
ATOM 1691 C C . CYS A 1 208 ? -21.453 1.396 22.750 1.00 96.94 208 CYS A C 1
ATOM 1693 O O . CYS A 1 208 ? -21.339 2.186 21.813 1.00 96.94 208 CYS A O 1
ATOM 1695 N N . VAL A 1 209 ? -21.104 1.712 24.000 1.00 98.12 209 VAL A N 1
ATOM 1696 C CA . VAL A 1 209 ? -20.635 3.050 24.403 1.00 98.12 209 VAL A CA 1
ATOM 1697 C C . VAL A 1 209 ? -19.300 3.397 23.744 1.00 98.12 209 VAL A C 1
ATOM 1699 O O . VAL A 1 209 ? -19.118 4.498 23.221 1.00 98.12 209 VAL A O 1
ATOM 1702 N N . TYR A 1 210 ? -18.355 2.454 23.727 1.00 97.56 210 TYR A N 1
ATOM 1703 C CA . TYR A 1 210 ? -17.076 2.634 23.039 1.00 97.56 210 TYR A CA 1
ATOM 1704 C C . TYR A 1 210 ? -17.258 2.872 21.531 1.00 97.56 210 TYR A C 1
ATOM 1706 O O . TYR A 1 210 ? -16.649 3.779 20.956 1.00 97.56 210 TYR A O 1
ATOM 1714 N N . ALA A 1 211 ? -18.090 2.053 20.887 1.00 96.44 211 ALA A N 1
ATOM 1715 C CA . ALA A 1 211 ? -18.354 2.093 19.458 1.00 96.44 211 ALA A CA 1
ATOM 1716 C C . ALA A 1 211 ? -18.990 3.423 19.046 1.00 96.44 211 ALA A C 1
ATOM 1718 O O . ALA A 1 211 ? -18.556 4.028 18.063 1.00 96.44 211 ALA A O 1
ATOM 1719 N N . GLU A 1 212 ? -19.951 3.916 19.829 1.00 97.50 212 GLU A N 1
ATOM 1720 C CA . GLU A 1 212 ? -20.574 5.222 19.627 1.00 97.50 212 GLU A CA 1
ATOM 1721 C C . GLU A 1 212 ? -19.557 6.364 19.760 1.00 97.50 212 GLU A C 1
ATOM 1723 O O . GLU A 1 212 ? -19.442 7.200 18.860 1.00 97.50 212 GLU A O 1
ATOM 1728 N N . ALA A 1 213 ? -18.744 6.369 20.822 1.00 97.44 213 ALA A N 1
ATOM 1729 C CA . ALA A 1 213 ? -17.711 7.387 21.013 1.00 97.44 213 ALA A CA 1
ATOM 1730 C C . ALA A 1 213 ? -16.692 7.407 19.860 1.00 97.44 213 ALA A C 1
ATOM 1732 O O . ALA A 1 213 ? -16.336 8.475 19.344 1.00 97.44 213 ALA A O 1
ATOM 1733 N N . LYS A 1 214 ? -16.263 6.226 19.398 1.00 96.81 214 LYS A N 1
ATOM 1734 C CA . LYS A 1 214 ? -15.364 6.094 18.247 1.00 96.81 214 LYS A CA 1
ATOM 1735 C C . LYS A 1 214 ? -16.018 6.564 16.949 1.00 96.81 214 LYS A C 1
ATOM 1737 O O . LYS A 1 214 ? -15.390 7.324 16.210 1.00 96.81 214 LYS A O 1
ATOM 1742 N N . LYS A 1 215 ? -17.274 6.187 16.686 1.00 97.31 215 LYS A N 1
ATOM 1743 C CA . LYS A 1 215 ? -18.035 6.641 15.510 1.00 97.31 215 LYS A CA 1
ATOM 1744 C C . LYS A 1 215 ? -18.184 8.164 15.495 1.00 97.31 215 LYS A C 1
ATOM 1746 O O . LYS A 1 215 ? -17.870 8.801 14.492 1.00 97.31 215 LYS A O 1
ATOM 1751 N N . ASN A 1 216 ? -18.543 8.765 16.627 1.00 97.56 216 ASN A N 1
ATOM 1752 C CA . ASN A 1 216 ? -18.655 10.218 16.767 1.00 97.56 216 ASN A CA 1
ATOM 1753 C C . ASN A 1 216 ? -17.314 10.926 16.521 1.00 97.56 216 ASN A C 1
ATOM 1755 O O . ASN A 1 216 ? -17.261 11.965 15.858 1.00 97.56 216 ASN A O 1
ATOM 1759 N N . ALA A 1 217 ? -16.204 10.352 16.993 1.00 97.62 217 ALA A N 1
ATOM 1760 C CA . ALA A 1 217 ? -14.875 10.877 16.707 1.00 97.62 217 ALA A CA 1
ATOM 1761 C C . ALA A 1 217 ? -14.518 10.795 15.213 1.00 97.62 217 ALA A C 1
ATOM 1763 O O . ALA A 1 217 ? -13.970 11.765 14.684 1.00 97.62 217 ALA A O 1
ATOM 1764 N N . ILE A 1 218 ? -14.849 9.687 14.539 1.00 98.19 218 ILE A N 1
ATOM 1765 C CA . ILE A 1 218 ? -14.654 9.519 13.091 1.00 98.19 218 ILE A CA 1
ATOM 1766 C C . ILE A 1 218 ? -15.449 10.575 12.323 1.00 98.19 218 ILE A C 1
ATOM 1768 O O . ILE A 1 218 ? -14.847 11.321 11.554 1.00 98.19 218 ILE A O 1
ATOM 1772 N N . ILE A 1 219 ? -16.752 10.716 12.590 1.00 98.44 219 ILE A N 1
ATOM 1773 C CA . ILE A 1 219 ? -17.623 11.714 11.943 1.00 98.44 219 ILE A CA 1
ATOM 1774 C C . ILE A 1 219 ? -17.081 13.130 12.158 1.00 98.44 219 ILE A C 1
ATOM 1776 O O . ILE A 1 219 ? -16.940 13.908 11.215 1.00 98.44 219 ILE A O 1
ATOM 1780 N N . ARG A 1 220 ? -16.700 13.468 13.394 1.00 98.25 220 ARG A N 1
ATOM 1781 C CA . ARG A 1 220 ? -16.133 14.781 13.722 1.00 98.25 220 ARG A CA 1
ATOM 1782 C C . ARG A 1 220 ? -14.863 15.076 12.925 1.00 98.25 220 ARG A C 1
ATOM 1784 O O . ARG A 1 220 ? -14.674 16.211 12.494 1.00 98.25 220 ARG A O 1
ATOM 1791 N N . ILE A 1 221 ? -13.973 14.096 12.755 1.00 97.81 221 ILE A N 1
ATOM 1792 C CA . ILE A 1 221 ? -12.773 14.274 11.929 1.00 97.81 221 ILE A CA 1
ATOM 1793 C C . ILE A 1 221 ? -13.142 14.326 10.445 1.00 97.81 221 ILE A C 1
ATOM 1795 O O . ILE A 1 221 ? -12.668 15.227 9.766 1.00 97.81 221 ILE A O 1
ATOM 1799 N N . ALA A 1 222 ? -14.027 13.462 9.948 1.00 98.12 222 ALA A N 1
ATOM 1800 C CA . ALA A 1 222 ? -14.494 13.497 8.561 1.00 98.12 222 ALA A CA 1
ATOM 1801 C C . ALA A 1 222 ? -15.033 14.888 8.183 1.00 98.12 222 ALA A C 1
ATOM 1803 O O . ALA A 1 222 ? -14.625 15.453 7.171 1.00 98.12 222 ALA A O 1
ATOM 1804 N N . ASN A 1 223 ? -15.844 15.497 9.053 1.00 98.31 223 ASN A N 1
ATOM 1805 C CA . ASN A 1 223 ? -16.389 16.844 8.859 1.00 98.31 223 ASN A CA 1
ATOM 1806 C C . ASN A 1 223 ? -15.310 17.936 8.826 1.00 98.31 223 ASN A C 1
ATOM 1808 O O . ASN A 1 223 ? -15.452 18.910 8.095 1.00 98.31 223 ASN A O 1
ATOM 1812 N N . LYS A 1 224 ? -14.203 17.783 9.567 1.00 97.88 224 LYS A N 1
ATOM 1813 C CA . LYS A 1 224 ? -13.062 18.717 9.481 1.00 97.88 224 LYS A CA 1
ATOM 1814 C C . LYS A 1 224 ? -12.336 18.629 8.139 1.00 97.88 224 LYS A C 1
ATOM 1816 O O . LYS A 1 224 ? -11.759 19.618 7.702 1.00 97.88 224 LYS A O 1
ATOM 1821 N N . TYR A 1 225 ? -12.359 17.459 7.504 1.00 97.69 225 TYR A N 1
ATOM 1822 C CA . TYR A 1 225 ? -11.678 17.202 6.238 1.00 97.69 225 TYR A CA 1
ATOM 1823 C C . TYR A 1 225 ? -12.606 17.297 5.024 1.00 97.69 225 TYR A C 1
ATOM 1825 O O . TYR A 1 225 ? -12.107 17.203 3.910 1.00 97.69 225 TYR A O 1
ATOM 1833 N N . CYS A 1 226 ? -13.918 17.502 5.185 1.00 96.50 226 CYS A N 1
ATOM 1834 C CA . CYS A 1 226 ? -14.909 17.321 4.113 1.00 96.50 226 CYS A CA 1
ATOM 1835 C C . CYS A 1 226 ? -14.676 18.176 2.852 1.00 96.50 226 CYS A C 1
ATOM 1837 O O . CYS A 1 226 ? -15.126 17.801 1.776 1.00 96.50 226 CYS A O 1
ATOM 1839 N N . LYS A 1 227 ? -13.954 19.298 2.971 1.00 97.44 227 LYS A N 1
ATOM 1840 C CA . LYS A 1 227 ? -13.560 20.168 1.846 1.00 97.44 227 LYS A CA 1
ATOM 1841 C C . LYS A 1 227 ? -12.221 19.791 1.192 1.00 97.44 227 LYS A C 1
ATOM 1843 O O . LYS A 1 227 ? -11.844 20.402 0.202 1.00 97.44 227 LYS A O 1
ATOM 1848 N N . ILE A 1 228 ? -11.489 18.846 1.777 1.00 97.00 228 ILE A N 1
ATOM 1849 C CA . ILE A 1 228 ? -10.131 18.430 1.393 1.00 97.00 228 ILE A CA 1
ATOM 1850 C C . ILE A 1 228 ? -10.156 17.008 0.826 1.00 97.00 228 ILE A C 1
ATOM 1852 O O . ILE A 1 228 ? -9.534 16.735 -0.196 1.00 97.00 228 ILE A O 1
ATOM 1856 N N . ILE A 1 229 ? -10.856 16.088 1.498 1.00 98.06 229 ILE A N 1
ATOM 1857 C CA . ILE A 1 229 ? -10.878 14.679 1.096 1.00 98.06 229 ILE A CA 1
ATOM 1858 C C . ILE A 1 229 ? -11.909 14.411 -0.011 1.00 98.06 229 ILE A C 1
ATOM 1860 O O . ILE A 1 229 ? -12.970 15.038 -0.031 1.00 98.06 229 ILE A O 1
ATOM 1864 N N . PRO A 1 230 ? -11.665 13.425 -0.893 1.00 97.88 230 PRO A N 1
ATOM 1865 C CA . PRO A 1 230 ? -12.641 12.998 -1.886 1.00 97.88 230 PRO A CA 1
ATOM 1866 C C . PRO A 1 230 ? -13.944 12.509 -1.247 1.00 97.88 230 PRO A C 1
ATOM 1868 O O . PRO A 1 230 ? -13.933 11.842 -0.209 1.00 97.88 230 PRO A O 1
ATOM 1871 N N . ASN A 1 231 ? -15.068 12.735 -1.933 1.00 98.06 231 ASN A N 1
ATOM 1872 C CA . ASN A 1 231 ? -16.399 12.323 -1.470 1.00 98.06 231 ASN A CA 1
ATOM 1873 C C . ASN A 1 231 ? -16.483 10.813 -1.158 1.00 98.06 231 ASN A C 1
ATOM 1875 O O . ASN A 1 231 ? -17.129 10.421 -0.192 1.00 98.06 231 ASN A O 1
ATOM 1879 N N . LYS A 1 232 ? -15.772 9.964 -1.919 1.00 97.62 232 LYS A N 1
ATOM 1880 C CA . LYS A 1 232 ? -15.688 8.514 -1.658 1.00 97.62 232 LYS A CA 1
ATOM 1881 C C . LYS A 1 232 ? -15.146 8.215 -0.255 1.00 97.62 232 LYS A C 1
ATOM 1883 O O . LYS A 1 232 ? -15.736 7.414 0.461 1.00 97.62 232 LYS A O 1
ATOM 1888 N N . LEU A 1 233 ? -14.053 8.872 0.147 1.00 98.38 233 LEU A N 1
ATOM 1889 C CA . LEU A 1 233 ? -13.485 8.715 1.488 1.00 98.38 233 LEU A CA 1
ATOM 1890 C C . LEU A 1 233 ? -14.414 9.315 2.546 1.00 98.38 233 LEU A C 1
ATOM 1892 O O . LEU A 1 233 ? -14.652 8.685 3.568 1.00 98.38 233 LEU A O 1
ATOM 1896 N N . TYR A 1 234 ? -14.971 10.502 2.299 1.00 98.56 234 TYR A N 1
ATOM 1897 C CA . TYR A 1 234 ? -15.875 11.152 3.249 1.00 98.56 234 TYR A CA 1
ATOM 1898 C C . TYR A 1 234 ? -17.098 10.283 3.577 1.00 98.56 234 TYR A C 1
ATOM 1900 O O . TYR A 1 234 ? -17.373 10.046 4.752 1.00 98.56 234 TYR A O 1
ATOM 1908 N N . ARG A 1 235 ? -17.775 9.736 2.559 1.00 98.38 235 ARG A N 1
ATOM 1909 C CA . ARG A 1 235 ? -18.913 8.819 2.744 1.00 98.38 235 ARG A CA 1
ATOM 1910 C C . ARG A 1 235 ? -18.519 7.559 3.502 1.00 98.38 235 ARG A C 1
ATOM 1912 O O . ARG A 1 235 ? -19.167 7.239 4.491 1.00 98.38 235 ARG A O 1
ATOM 1919 N N . ALA A 1 236 ? -17.405 6.931 3.119 1.00 98.19 236 ALA A N 1
ATOM 1920 C CA . ALA A 1 236 ? -16.902 5.745 3.809 1.00 98.19 236 ALA A CA 1
ATOM 1921 C C . ALA A 1 236 ? -16.661 5.991 5.309 1.00 98.19 236 ALA A C 1
ATOM 1923 O O . ALA A 1 236 ? -16.914 5.111 6.122 1.00 98.19 236 ALA A O 1
ATOM 1924 N N . LEU A 1 237 ? -16.213 7.193 5.698 1.00 98.50 237 LEU A N 1
ATOM 1925 C CA . LEU A 1 237 ? -16.035 7.552 7.109 1.00 98.50 237 LEU A CA 1
ATOM 1926 C C . LEU A 1 237 ? -17.367 7.749 7.849 1.00 98.50 237 LEU A C 1
ATOM 1928 O O . LEU A 1 237 ? -17.468 7.356 9.009 1.00 98.50 237 LEU A O 1
ATOM 1932 N N . LEU A 1 238 ? -18.373 8.359 7.216 1.00 98.19 238 LEU A N 1
ATOM 1933 C CA . LEU A 1 238 ? -19.692 8.565 7.833 1.00 98.19 238 LEU A CA 1
ATOM 1934 C C . LEU A 1 238 ? -20.469 7.254 8.003 1.00 98.19 238 LEU A C 1
ATOM 1936 O O . LEU A 1 238 ? -21.172 7.068 8.997 1.00 98.19 238 LEU A O 1
ATOM 1940 N N . GLU A 1 239 ? -20.323 6.356 7.034 1.00 97.06 239 GLU A N 1
ATOM 1941 C CA . GLU A 1 239 ? -20.977 5.047 6.992 1.00 97.06 239 GLU A CA 1
ATOM 1942 C C . GLU A 1 239 ? -20.222 3.988 7.811 1.00 97.06 239 GLU A C 1
ATOM 1944 O O . GLU A 1 239 ? -20.735 2.890 8.016 1.00 97.06 239 GLU A O 1
ATOM 1949 N N . TYR A 1 240 ? -19.023 4.303 8.317 1.00 96.75 240 TYR A N 1
ATOM 1950 C CA . TYR A 1 240 ? -18.195 3.342 9.039 1.00 96.75 240 TYR A CA 1
ATOM 1951 C C . TYR A 1 240 ? -18.879 2.832 10.315 1.00 96.75 240 TYR A C 1
ATOM 1953 O O . TYR A 1 240 ? -19.234 3.597 11.222 1.00 96.75 240 TYR A O 1
ATOM 1961 N N . GLU A 1 241 ? -18.983 1.509 10.429 1.00 93.25 241 GLU A N 1
ATOM 1962 C CA . GLU A 1 241 ? -19.510 0.833 11.608 1.00 93.25 241 GLU A CA 1
ATOM 1963 C C . GLU A 1 241 ? -18.395 0.228 12.463 1.00 93.25 241 GLU A C 1
ATOM 1965 O O . GLU A 1 241 ? -17.557 -0.551 12.006 1.00 93.25 241 GLU A O 1
ATOM 1970 N N . VAL A 1 242 ? -18.407 0.563 13.752 1.00 93.50 242 VAL A N 1
ATOM 1971 C CA . VAL A 1 242 ? -17.470 0.025 14.740 1.00 93.50 242 VAL A CA 1
ATOM 1972 C C . VAL A 1 242 ? -18.066 -1.266 15.303 1.00 93.50 242 VAL A C 1
ATOM 1974 O O . VAL A 1 242 ? -18.994 -1.220 16.106 1.00 93.50 242 VAL A O 1
ATOM 1977 N N . ARG A 1 243 ? -17.568 -2.418 14.834 1.00 91.44 243 ARG A N 1
ATOM 1978 C CA . ARG A 1 243 ? -18.079 -3.751 15.198 1.00 91.44 243 ARG A CA 1
ATOM 1979 C C . ARG A 1 243 ? -17.047 -4.554 15.995 1.00 91.44 243 ARG A C 1
ATOM 1981 O O . ARG A 1 243 ? -15.852 -4.498 15.707 1.00 91.44 243 ARG A O 1
ATOM 1988 N N . ILE A 1 244 ? -17.492 -5.291 17.015 1.00 91.25 244 ILE A N 1
ATOM 1989 C CA . ILE A 1 24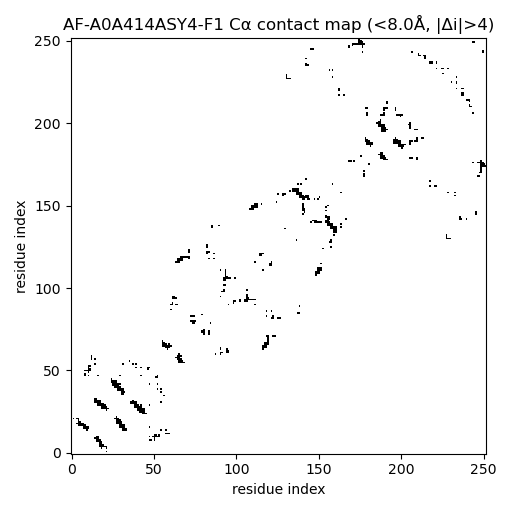4 ? -16.576 -5.969 17.953 1.00 91.25 244 ILE A CA 1
ATOM 1990 C C . ILE A 1 244 ? -15.866 -7.160 17.304 1.00 91.25 244 ILE A C 1
ATOM 1992 O O . ILE A 1 244 ? -14.689 -7.396 17.551 1.00 91.25 244 ILE A O 1
ATOM 1996 N N . ASN A 1 245 ? -16.555 -7.855 16.400 1.00 88.50 245 ASN A N 1
ATOM 1997 C CA . ASN A 1 245 ? -16.069 -9.048 15.707 1.00 88.50 245 ASN A CA 1
ATOM 1998 C C . ASN A 1 245 ? -14.916 -8.784 14.721 1.00 88.50 245 ASN A C 1
ATOM 2000 O O . ASN A 1 245 ? -14.275 -9.729 14.272 1.00 88.50 245 ASN A O 1
ATOM 2004 N N . ILE A 1 246 ? -14.657 -7.522 14.372 1.00 87.56 246 ILE A N 1
ATOM 2005 C CA . ILE A 1 246 ? -13.523 -7.106 13.530 1.00 87.56 246 ILE A CA 1
ATOM 200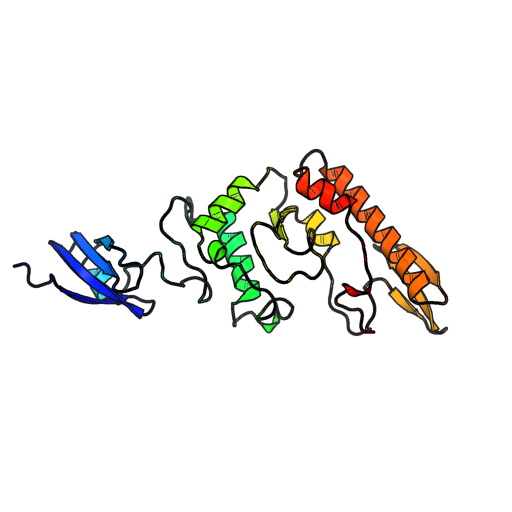6 C C . ILE A 1 246 ? -12.391 -6.465 14.352 1.00 87.56 246 ILE A C 1
ATOM 2008 O O . ILE A 1 246 ? -11.376 -6.054 13.782 1.00 87.56 246 ILE A O 1
ATOM 2012 N N . ASP A 1 247 ? -12.539 -6.341 15.678 1.00 89.69 247 ASP A N 1
ATOM 2013 C CA . ASP A 1 247 ? -11.465 -5.834 16.531 1.00 89.69 247 ASP A CA 1
ATOM 2014 C C . ASP A 1 247 ? -10.363 -6.888 16.674 1.00 89.69 247 ASP A C 1
ATOM 2016 O O . ASP A 1 247 ? -10.587 -8.000 17.142 1.00 89.69 247 ASP A O 1
ATOM 2020 N N . LYS A 1 248 ? -9.138 -6.513 16.302 1.00 87.31 248 LYS A N 1
ATOM 2021 C CA . LYS A 1 248 ? -7.974 -7.408 16.285 1.00 87.31 248 LYS A CA 1
ATOM 2022 C C . LYS A 1 248 ? -7.537 -7.893 17.671 1.00 87.31 248 LYS A C 1
ATOM 2024 O O . LYS A 1 248 ? -6.752 -8.831 17.737 1.00 87.31 248 LYS A O 1
ATOM 2029 N N . ASN A 1 249 ? -7.973 -7.242 18.751 1.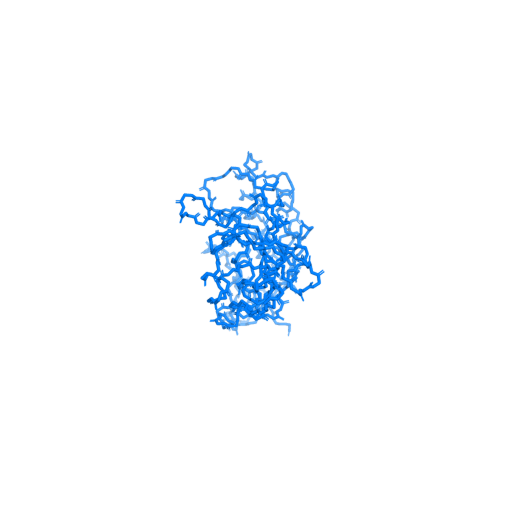00 90.81 249 ASN A N 1
ATOM 2030 C CA . ASN A 1 249 ? -7.661 -7.663 20.118 1.00 90.81 249 ASN A CA 1
ATOM 2031 C C . ASN A 1 249 ? -8.781 -8.463 20.773 1.00 90.81 249 ASN A C 1
ATOM 2033 O O . ASN A 1 249 ? -8.544 -9.032 21.836 1.00 90.81 249 ASN A O 1
ATOM 2037 N N . TYR A 1 250 ? -9.988 -8.449 20.208 1.00 91.12 250 TYR A N 1
ATOM 2038 C CA . TYR A 1 250 ? -11.098 -9.174 20.796 1.00 91.12 250 TYR A CA 1
ATOM 2039 C C . TYR A 1 250 ? -10.936 -10.669 20.519 1.00 91.12 250 TYR A C 1
ATOM 2041 O O . TYR A 1 250 ? -10.816 -11.090 19.369 1.00 91.12 250 TYR A O 1
ATOM 2049 N N . VAL A 1 251 ? -10.912 -11.455 21.591 1.00 83.12 251 VAL A N 1
ATOM 2050 C CA . VAL A 1 251 ? -10.923 -12.917 21.541 1.00 83.12 251 VAL A CA 1
ATOM 2051 C C . VAL A 1 251 ? -12.213 -13.346 22.227 1.00 83.12 251 VAL A C 1
ATOM 2053 O O . VAL A 1 251 ? -12.442 -12.958 23.373 1.00 83.12 251 VAL A O 1
ATOM 2056 N N . ALA A 1 252 ? -13.072 -14.043 21.481 1.00 66.94 252 ALA A N 1
ATOM 2057 C CA . ALA A 1 252 ? -14.353 -14.547 21.970 1.00 66.94 252 ALA A CA 1
ATOM 2058 C C . ALA A 1 252 ? -14.168 -15.654 23.014 1.00 66.94 252 ALA A C 1
ATOM 2060 O O . ALA A 1 252 ? -13.200 -16.437 22.869 1.00 66.94 252 ALA A O 1
#